Protein AF-A0A3G4V9J3-F1 (afdb_monomer_lite)

Foldseek 3Di:
DDLVVVVCLVPPPDDDLDCQFLLNVVVPPDPPPPPPCPCVPDFSLNSNDHQVSQVVLLVPFDDDPLLNVLCVVQGRVLSLQLLVQQLVVDPDDWDKDFADDDDPVLVPDDQVRQVVVVVPDPDDSSLVSLPVSDRSVSSSSSSVSQNVVQDDPPDPTRMDIRDHCVSVLVSSLLVQLLSCVVSPNDLVCSQVVCCRGRVGGDDSVSSVVSNVVSVVVDPPDPDDDDDDDDD

Organism: NCBI:txid689

Secondary structure (DSSP, 8-state):
---GGGGGGS-SSS----TTSHHHHTSSS---TT-TTSGGGS-HHHHH--HHHHHHHHHTS---HHHHHHHHHH-HHHHHHHHHHHHHT--SS-EEEEPPPP-HHHHHS-HHHHHHHHHTS---HHHHHHHHTS-HHHHHHHHHHHHHHH--TT-SS-EEEEPPTHHHHHHHHHHHHHHHHHTT--HHHHHHHHHHHHS----HHHHHHHHHHHHHHS----SSSS-----

pLDDT: mean 80.02, std 19.45, range [30.08, 97.69]

Sequence (231 aa):
MRSLISKYLHVLSDHQVTHQGVGARHRETHTLREGGGYLDNYTKLELSLSAHELEAAFDCLELPAHWSEIQREVGALKFLELWRGLESLRTGHRLRIEVARMTQRHIDMNLEDFELWLDAQRLSKPWFEIYYASSSEQYRYIWQTLYNAAYTPQRKKLRIYVPSFNLWNNHLKRILIFNLLNVGVPKEKISHQLLLWTGQTASQTRINLAAKLLKEQSPSFMCEKTCEIRL

Radius of gyration: 22.43 Å; chains: 1; bounding box: 44×45×91 Å

Structure (mmCIF, N/CA/C/O backbone):
data_AF-A0A3G4V9J3-F1
#
_entry.id   AF-A0A3G4V9J3-F1
#
loop_
_atom_site.group_PDB
_atom_site.id
_atom_site.type_symbol
_atom_site.label_atom_id
_atom_site.label_alt_id
_atom_site.label_comp_id
_atom_site.label_asym_id
_atom_site.label_entity_id
_atom_site.label_seq_id
_atom_site.pdbx_PDB_ins_code
_atom_site.Cartn_x
_atom_site.Cartn_y
_atom_site.Cartn_z
_atom_site.occupancy
_atom_site.B_iso_or_equiv
_atom_site.auth_seq_id
_atom_site.auth_comp_id
_atom_site.auth_asym_id
_atom_site.auth_atom_id
_atom_site.pdbx_PDB_model_num
ATOM 1 N N . MET A 1 1 ? 6.284 2.625 22.238 1.00 31.47 1 MET A N 1
ATOM 2 C CA . MET A 1 1 ? 6.329 3.863 21.428 1.00 31.47 1 MET A CA 1
ATOM 3 C C . MET A 1 1 ? 4.905 4.335 21.187 1.00 31.47 1 MET A C 1
ATOM 5 O O . MET A 1 1 ? 4.064 3.516 20.841 1.00 31.47 1 MET A O 1
ATOM 9 N N . ARG A 1 2 ? 4.608 5.603 21.498 1.00 36.22 2 ARG A N 1
ATOM 10 C CA . ARG A 1 2 ? 3.249 6.168 21.492 1.00 36.22 2 ARG A CA 1
ATOM 11 C C . ARG A 1 2 ? 2.887 6.608 20.072 1.00 36.22 2 ARG A C 1
ATOM 13 O O . ARG A 1 2 ? 3.473 7.555 19.565 1.00 36.22 2 ARG A O 1
ATOM 20 N N . SER A 1 3 ? 1.928 5.932 19.448 1.00 38.00 3 SER A N 1
ATOM 21 C CA . SER A 1 3 ? 1.234 6.452 18.268 1.00 38.00 3 SER A CA 1
ATOM 22 C C . SER A 1 3 ? 0.577 7.794 18.636 1.00 38.00 3 SER A C 1
ATOM 24 O O . SER A 1 3 ? -0.209 7.847 19.579 1.00 38.00 3 SER A O 1
ATOM 26 N N . LEU A 1 4 ? 0.906 8.880 17.922 1.00 48.06 4 LEU A N 1
ATOM 27 C CA . LEU A 1 4 ? 0.381 10.245 18.143 1.00 48.06 4 LEU A CA 1
ATOM 28 C C . LEU A 1 4 ? -1.075 10.444 17.671 1.00 48.06 4 LEU A C 1
ATOM 30 O O . LEU A 1 4 ? -1.605 11.556 17.686 1.00 48.06 4 LEU A O 1
ATOM 34 N N . ILE A 1 5 ? -1.775 9.342 17.384 1.00 50.44 5 ILE A N 1
ATOM 35 C CA . ILE A 1 5 ? -3.231 9.283 17.179 1.00 50.44 5 ILE A CA 1
ATOM 36 C C . ILE A 1 5 ? -3.981 9.735 18.455 1.00 50.44 5 ILE A C 1
ATOM 38 O O . ILE A 1 5 ? -5.169 10.041 18.425 1.00 50.44 5 ILE A O 1
ATOM 42 N N . SER A 1 6 ? -3.286 9.929 19.577 1.00 43.66 6 SER A N 1
ATOM 43 C CA . SER A 1 6 ? -3.785 10.689 20.726 1.00 43.66 6 SER A CA 1
ATOM 44 C C . SER A 1 6 ? -4.269 12.111 20.390 1.00 43.66 6 SER A C 1
ATOM 46 O O . SER A 1 6 ? -5.014 12.666 21.183 1.00 43.66 6 SER A O 1
ATOM 48 N N . LYS A 1 7 ? -3.963 12.706 19.225 1.00 51.75 7 LYS A N 1
ATOM 49 C CA . LYS A 1 7 ? -4.584 13.982 18.800 1.00 51.75 7 LYS A CA 1
ATOM 50 C C . LYS A 1 7 ? -6.092 13.888 18.502 1.00 51.75 7 LYS A C 1
ATOM 52 O O . LYS A 1 7 ? -6.784 14.897 18.578 1.00 51.75 7 LYS A O 1
ATOM 57 N N . TYR A 1 8 ? -6.630 12.693 18.231 1.00 50.47 8 TYR A N 1
ATOM 58 C CA . TYR A 1 8 ? -8.073 12.497 17.999 1.00 50.47 8 TYR A CA 1
ATOM 59 C C . TYR A 1 8 ? -8.900 12.464 19.300 1.00 50.47 8 TYR A C 1
ATOM 61 O O . TYR A 1 8 ? -10.113 12.274 19.258 1.00 50.47 8 TYR A O 1
ATOM 69 N N . LEU A 1 9 ? -8.255 12.669 20.457 1.00 46.62 9 LEU A N 1
ATOM 70 C CA . LEU A 1 9 ? -8.871 12.672 21.788 1.00 46.62 9 LEU A CA 1
ATOM 71 C C . LEU A 1 9 ? -9.848 13.817 22.045 1.00 46.62 9 LEU A C 1
ATOM 73 O O . LEU A 1 9 ? -10.828 13.622 22.756 1.00 46.62 9 LEU A O 1
ATOM 77 N N . HIS A 1 10 ? -9.587 15.001 21.492 1.00 44.75 10 HIS A N 1
ATOM 78 C CA . HIS A 1 10 ? -10.399 16.186 21.779 1.00 44.75 10 HIS A CA 1
ATOM 79 C C . H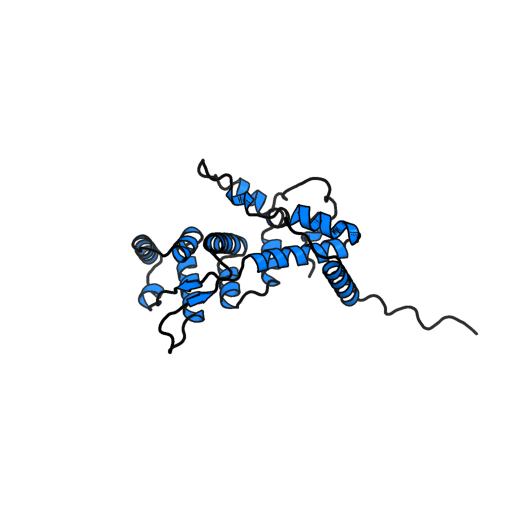IS A 1 10 ? -11.506 16.444 20.747 1.00 44.75 10 HIS A C 1
ATOM 81 O O . HIS A 1 10 ? -12.309 17.348 20.942 1.00 44.75 10 HIS A O 1
ATOM 87 N N . VAL A 1 11 ? -11.570 15.661 19.661 1.00 43.91 11 VAL A N 1
ATOM 88 C CA . VAL A 1 11 ? -12.378 15.987 18.475 1.00 43.91 11 VAL A CA 1
ATOM 89 C C . VAL A 1 11 ? -12.891 14.708 17.782 1.00 43.91 11 VAL A C 1
ATOM 91 O O . VAL A 1 11 ? -12.513 14.375 16.663 1.00 43.91 11 VAL A O 1
ATOM 94 N N . LEU A 1 12 ? -13.785 13.961 18.440 1.00 49.69 12 LEU A N 1
ATOM 95 C CA . LEU A 1 12 ? -14.766 13.114 17.725 1.00 49.69 12 LEU A CA 1
ATOM 96 C C . LEU A 1 12 ? -16.083 13.874 17.469 1.00 49.69 12 LEU A C 1
ATOM 98 O O . LEU A 1 12 ? -17.097 13.276 17.111 1.00 49.69 12 LEU A O 1
ATOM 102 N N . SER A 1 13 ? -16.040 15.195 17.643 1.00 41.44 13 SER A N 1
ATOM 103 C CA . SER A 1 13 ? -17.022 16.185 17.218 1.00 41.44 13 SER A CA 1
ATOM 104 C C . SER A 1 13 ? -16.294 17.175 16.306 1.00 41.44 13 SER A C 1
ATOM 106 O O . SER A 1 13 ? -15.466 17.934 16.789 1.00 41.44 13 SER A O 1
ATOM 108 N N . ASP A 1 14 ? -16.593 17.123 15.012 1.00 42.00 14 ASP A N 1
ATOM 109 C CA . ASP A 1 14 ? -16.104 17.979 13.919 1.00 42.00 14 ASP A CA 1
ATOM 110 C C . ASP A 1 14 ? -14.769 17.638 13.239 1.00 42.00 14 ASP A C 1
ATOM 112 O O . ASP A 1 14 ? -13.692 17.533 13.808 1.00 42.00 14 ASP A O 1
ATOM 116 N N . HIS A 1 15 ? -14.867 17.438 11.927 1.00 46.09 15 HIS A N 1
ATOM 117 C CA . HIS A 1 15 ? -13.762 17.113 11.042 1.00 46.09 15 HIS A CA 1
ATOM 118 C C . HIS A 1 15 ? -12.742 18.240 10.987 1.00 46.09 15 HIS A C 1
ATOM 120 O O . HIS A 1 15 ? -13.017 19.297 10.426 1.00 46.09 15 HIS A O 1
ATOM 126 N N . GLN A 1 16 ? -11.516 17.963 11.413 1.00 49.09 16 GLN A N 1
ATOM 127 C CA . GLN A 1 16 ? -10.375 18.683 10.876 1.00 49.09 16 GLN A CA 1
ATOM 128 C C . GLN A 1 16 ? -9.367 17.667 10.359 1.00 49.09 16 GLN A C 1
ATOM 130 O O . GLN A 1 16 ? -8.662 17.005 11.121 1.00 49.09 16 GLN A O 1
ATOM 135 N N . VAL A 1 17 ? -9.317 17.537 9.026 1.00 51.44 17 VAL A N 1
ATOM 136 C CA . VAL A 1 17 ? -8.093 17.118 8.336 1.00 51.44 17 VAL A CA 1
ATOM 137 C C . VAL A 1 17 ? -6.995 17.971 8.948 1.00 51.44 17 VAL A C 1
ATOM 139 O O . VAL A 1 17 ? -7.018 19.194 8.811 1.00 51.44 17 VAL A O 1
ATOM 142 N N . THR A 1 18 ? -6.111 17.352 9.730 1.00 55.69 18 THR A N 1
ATOM 143 C CA . THR A 1 18 ? -5.077 18.127 10.416 1.00 55.69 18 THR A CA 1
ATOM 144 C C . THR A 1 18 ? -4.268 18.887 9.366 1.00 55.69 18 THR A C 1
ATOM 146 O O . THR A 1 18 ? -4.068 18.369 8.268 1.00 55.69 18 THR A O 1
ATOM 149 N N . HIS A 1 19 ? -3.784 20.094 9.674 1.00 54.41 19 HIS A N 1
ATOM 150 C CA . HIS A 1 19 ? -2.981 20.893 8.732 1.00 54.41 19 HIS A CA 1
ATOM 151 C C . HIS A 1 19 ? -1.767 20.135 8.162 1.00 54.41 19 HIS A C 1
ATOM 153 O O . HIS A 1 19 ? -1.231 20.510 7.128 1.00 54.41 19 HIS A O 1
ATOM 159 N N . GLN A 1 20 ? -1.339 19.060 8.828 1.00 59.03 20 GLN A N 1
ATOM 160 C CA . GLN A 1 20 ? -0.211 18.216 8.437 1.00 59.03 20 GLN A CA 1
ATOM 161 C C . GLN A 1 20 ? -0.626 16.850 7.865 1.00 59.03 20 GLN A C 1
ATOM 163 O O . GLN A 1 20 ? 0.251 16.044 7.527 1.00 59.03 20 GLN A O 1
ATOM 168 N N . GLY A 1 21 ? -1.932 16.580 7.792 1.00 59.62 21 GLY A N 1
ATOM 169 C CA . GLY A 1 21 ? -2.511 15.323 7.337 1.00 59.62 21 GLY A CA 1
ATOM 170 C C . GLY A 1 21 ? -2.320 15.091 5.839 1.00 59.62 21 GLY A C 1
ATOM 171 O O . GLY A 1 21 ? -2.094 16.039 5.084 1.00 59.62 21 GLY A O 1
ATOM 172 N N . VAL A 1 22 ? -2.446 13.840 5.394 1.00 57.81 22 VAL A N 1
ATOM 173 C CA . VAL A 1 22 ? -2.435 13.461 3.970 1.00 57.81 22 VAL A CA 1
ATOM 174 C C . VAL A 1 22 ? -3.380 14.354 3.154 1.00 57.81 22 VAL A C 1
ATOM 176 O O . VAL A 1 22 ? -2.956 14.943 2.164 1.00 57.81 22 VAL A O 1
ATOM 179 N N . GLY A 1 23 ? -4.612 14.585 3.624 1.00 58.22 23 GLY A N 1
ATOM 180 C CA . GLY A 1 23 ? -5.575 15.444 2.923 1.00 58.22 23 GLY A CA 1
ATOM 181 C C . GLY A 1 23 ? -5.139 16.910 2.778 1.00 58.22 23 GLY A C 1
ATOM 182 O O . GLY A 1 23 ? -5.528 17.567 1.819 1.00 58.22 23 GLY A O 1
ATOM 183 N N . ALA A 1 24 ? -4.309 17.430 3.689 1.00 58.72 24 ALA A N 1
ATOM 184 C CA . ALA A 1 24 ? -3.786 18.794 3.600 1.00 58.72 24 ALA A CA 1
ATOM 185 C C . ALA A 1 24 ? -2.637 18.912 2.584 1.00 58.72 24 ALA A C 1
ATOM 187 O O . ALA A 1 24 ? -2.575 19.887 1.846 1.00 58.72 24 ALA A O 1
ATOM 188 N N . ARG A 1 25 ? -1.775 17.894 2.481 1.00 60.94 25 ARG A N 1
ATOM 189 C CA . ARG A 1 25 ? -0.646 17.842 1.522 1.00 60.94 25 ARG A CA 1
ATOM 190 C C . ARG A 1 25 ? -1.111 17.720 0.074 1.00 60.94 25 ARG A C 1
ATOM 192 O O . ARG A 1 25 ? -0.464 18.193 -0.852 1.00 60.94 25 ARG A O 1
ATOM 199 N N . HIS A 1 26 ? -2.270 17.104 -0.089 1.00 60.53 26 HIS A N 1
ATOM 200 C CA . HIS A 1 26 ? -2.957 16.936 -1.356 1.00 60.53 26 HIS A CA 1
ATOM 201 C C . HIS A 1 26 ? -3.792 18.161 -1.768 1.00 60.53 26 HIS A C 1
ATOM 203 O O . HIS A 1 26 ? -4.244 18.272 -2.903 1.00 60.53 26 HIS A O 1
ATOM 209 N N . ARG A 1 27 ? -3.969 19.135 -0.865 1.00 55.84 27 ARG A N 1
ATOM 210 C CA . ARG A 1 27 ? -4.702 20.376 -1.151 1.00 55.84 27 ARG A CA 1
ATOM 211 C C . ARG A 1 27 ? -3.928 21.326 -2.070 1.00 55.84 27 ARG A C 1
ATOM 213 O O . ARG A 1 27 ? -4.547 22.126 -2.762 1.00 55.84 27 ARG A O 1
ATOM 220 N N . GLU A 1 28 ? -2.599 21.244 -2.060 1.00 49.19 28 GLU A N 1
ATOM 221 C CA . GLU A 1 28 ? -1.698 22.111 -2.837 1.00 49.19 28 GLU A CA 1
ATOM 222 C C . GLU A 1 28 ? -1.258 21.485 -4.169 1.00 49.19 28 GLU A C 1
ATOM 224 O O . GLU A 1 28 ? -0.725 22.172 -5.040 1.00 49.19 28 GLU A O 1
ATOM 229 N N . THR A 1 29 ? -1.515 20.190 -4.375 1.00 52.16 29 THR A N 1
ATOM 230 C CA . THR A 1 29 ? -1.308 19.539 -5.670 1.00 52.16 29 THR A CA 1
ATOM 231 C C . THR A 1 29 ? -2.443 19.968 -6.593 1.00 52.16 29 THR A C 1
ATOM 233 O O . THR A 1 29 ? -3.563 19.471 -6.490 1.00 52.16 29 THR A O 1
ATOM 236 N N . HIS A 1 30 ? -2.171 20.947 -7.462 1.00 41.62 30 HIS A N 1
ATOM 237 C CA . HIS A 1 30 ? -3.113 21.414 -8.477 1.00 41.62 30 HIS A CA 1
ATOM 238 C C . HIS A 1 30 ? -3.675 20.220 -9.256 1.00 41.62 30 HIS A C 1
ATOM 240 O O . HIS A 1 30 ? -2.994 19.608 -10.078 1.00 41.62 30 HIS A O 1
ATOM 246 N N . THR A 1 31 ? -4.940 19.893 -9.001 1.00 43.25 31 THR A N 1
ATOM 247 C CA . THR A 1 31 ? -5.685 18.927 -9.793 1.00 43.25 31 THR A CA 1
ATOM 248 C C . THR A 1 31 ? -5.834 19.489 -11.199 1.00 43.25 31 THR A C 1
ATOM 250 O O . THR A 1 31 ? -6.457 20.530 -11.418 1.00 43.25 31 THR A O 1
ATOM 253 N N . LEU A 1 32 ? -5.247 18.799 -12.177 1.00 40.72 32 LEU A N 1
ATOM 254 C CA . LEU A 1 32 ? -5.601 18.978 -13.579 1.00 40.72 32 LEU A CA 1
ATOM 255 C C . LEU A 1 32 ? -7.113 18.732 -13.697 1.00 40.72 32 LEU A C 1
ATOM 257 O O . LEU A 1 32 ? -7.573 17.609 -13.517 1.00 40.72 32 LEU A O 1
ATOM 261 N N . ARG A 1 33 ? -7.833 19.848 -13.868 1.00 39.47 33 ARG A N 1
ATOM 262 C CA . ARG A 1 33 ? -9.242 20.179 -14.181 1.00 39.47 33 ARG A CA 1
ATOM 263 C C . ARG A 1 33 ? -10.382 19.139 -14.259 1.00 39.47 33 ARG A C 1
ATOM 265 O O . ARG A 1 33 ? -11.512 19.579 -14.423 1.00 39.47 33 ARG A O 1
ATOM 272 N N . GLU A 1 34 ? -10.176 17.843 -14.060 1.00 37.31 34 GLU A N 1
ATOM 273 C CA . GLU A 1 34 ? -11.239 16.819 -13.988 1.00 37.31 34 GLU A CA 1
ATOM 274 C C . GLU A 1 34 ? -11.046 15.800 -12.835 1.00 37.31 34 GLU A C 1
ATOM 276 O O . GLU A 1 34 ? -11.929 14.994 -12.553 1.00 37.31 34 GLU A O 1
ATOM 281 N N . GLY A 1 35 ? -9.930 15.852 -12.098 1.00 39.59 35 GLY A N 1
ATOM 282 C CA . GLY A 1 35 ? -9.543 14.837 -11.104 1.00 39.59 35 GLY A CA 1
ATOM 283 C C . GLY A 1 35 ? -9.968 15.099 -9.654 1.00 39.59 35 GLY A C 1
ATOM 284 O O . GLY A 1 35 ? -9.125 15.055 -8.764 1.00 39.59 35 GLY A O 1
ATOM 285 N N . GLY A 1 36 ? -11.247 15.372 -9.381 1.00 37.75 36 GLY A N 1
ATOM 286 C CA . GLY A 1 36 ? -11.741 15.598 -8.009 1.00 37.75 36 GLY A CA 1
ATOM 287 C C . GLY A 1 36 ? -11.826 14.345 -7.119 1.00 37.75 36 GLY A C 1
ATOM 288 O O . GLY A 1 36 ? -11.934 14.478 -5.905 1.00 37.75 36 GLY A O 1
ATOM 289 N N . GLY A 1 37 ? -11.757 13.142 -7.702 1.00 49.06 37 GLY A N 1
ATOM 290 C CA . GLY A 1 37 ? -12.101 11.890 -7.011 1.00 49.06 37 GLY A CA 1
ATOM 291 C C . GLY A 1 37 ? -10.943 11.076 -6.428 1.00 49.06 37 GLY A C 1
ATOM 292 O O . GLY A 1 37 ? -11.162 9.978 -5.924 1.00 49.06 37 GLY A O 1
ATOM 293 N N . TYR A 1 38 ? -9.691 11.545 -6.489 1.00 53.38 38 TYR A N 1
ATOM 294 C CA . TYR A 1 38 ? -8.581 10.724 -5.978 1.00 53.38 38 TYR A CA 1
ATOM 295 C C . TYR A 1 38 ? -8.610 10.600 -4.446 1.00 53.38 38 TYR A C 1
ATOM 297 O O . TYR A 1 38 ? -8.303 9.532 -3.914 1.00 53.38 38 TYR A O 1
ATOM 305 N N . LEU A 1 39 ? -9.064 11.649 -3.747 1.00 57.38 39 LEU A N 1
ATOM 306 C CA . LEU A 1 39 ? -9.269 11.643 -2.295 1.00 57.38 39 LEU A CA 1
ATOM 307 C C . LEU A 1 39 ? -10.470 10.790 -1.864 1.00 57.38 39 LEU A C 1
ATOM 309 O O . LEU A 1 39 ? -10.491 10.341 -0.719 1.00 57.38 39 LEU A O 1
ATOM 313 N N . ASP A 1 40 ? -11.417 10.490 -2.762 1.00 59.94 40 ASP A N 1
ATOM 314 C CA . ASP A 1 40 ? -12.601 9.670 -2.448 1.00 59.94 40 ASP A CA 1
ATOM 315 C C . ASP A 1 40 ? -12.226 8.240 -2.042 1.00 59.94 40 ASP A C 1
ATOM 317 O O . ASP A 1 40 ? -12.973 7.552 -1.346 1.00 59.94 40 ASP A O 1
ATOM 321 N N . ASN A 1 41 ? -11.035 7.791 -2.437 1.00 67.00 41 ASN A N 1
ATOM 322 C CA . ASN A 1 41 ? -10.533 6.469 -2.093 1.00 67.00 41 ASN A CA 1
ATOM 323 C C . ASN A 1 41 ? -9.894 6.413 -0.693 1.00 67.00 41 ASN A C 1
ATOM 325 O O . ASN A 1 41 ? -9.619 5.316 -0.192 1.00 67.00 41 ASN A O 1
ATOM 329 N N . TYR A 1 42 ? -9.638 7.557 -0.054 1.00 74.69 42 TYR A N 1
ATOM 330 C CA . TYR A 1 42 ? -8.961 7.639 1.237 1.00 74.69 42 TYR A CA 1
ATOM 331 C C . TYR A 1 42 ? -9.971 7.602 2.384 1.00 74.69 42 TYR A C 1
ATOM 333 O O . TYR A 1 42 ? -11.003 8.270 2.371 1.00 74.69 42 TYR A O 1
ATOM 341 N N . THR A 1 43 ? -9.658 6.839 3.434 1.00 78.88 43 THR A N 1
ATOM 342 C CA . THR A 1 43 ? -10.464 6.899 4.659 1.00 78.88 43 THR A CA 1
ATOM 343 C C . THR A 1 43 ? -10.208 8.213 5.395 1.00 78.88 43 THR A C 1
ATOM 345 O O . THR A 1 43 ? -9.116 8.777 5.307 1.00 78.88 43 THR A O 1
ATOM 348 N N . LYS A 1 44 ? -11.180 8.696 6.180 1.00 78.69 44 LYS A N 1
ATOM 349 C CA . LYS A 1 44 ? -10.993 9.921 6.980 1.00 78.69 44 LYS A CA 1
ATOM 350 C C . LYS A 1 44 ? -9.800 9.802 7.924 1.00 78.69 44 LYS A C 1
ATOM 352 O O . LYS A 1 44 ? -9.069 10.770 8.107 1.00 78.69 44 LYS A O 1
ATOM 357 N N . LEU A 1 45 ? -9.580 8.606 8.476 1.00 81.88 45 LEU A N 1
ATOM 358 C CA . LEU A 1 45 ? -8.411 8.316 9.295 1.00 81.88 45 LEU A CA 1
ATOM 359 C C . LEU A 1 45 ? -7.124 8.524 8.500 1.00 81.88 45 LEU A C 1
ATOM 361 O O . LEU A 1 45 ? -6.269 9.286 8.932 1.00 81.88 45 LEU A O 1
ATOM 365 N N . GLU A 1 46 ? -7.010 7.918 7.324 1.00 81.50 46 GLU A N 1
ATOM 366 C CA . GLU A 1 46 ? -5.830 8.049 6.466 1.00 81.50 46 GLU A CA 1
ATOM 367 C C . GLU A 1 46 ? -5.546 9.507 6.087 1.00 81.50 46 GLU A C 1
ATOM 369 O O . GLU A 1 46 ? -4.423 9.975 6.260 1.00 81.50 46 GLU A O 1
ATOM 374 N N . LEU A 1 47 ? -6.580 10.261 5.693 1.00 79.25 47 LEU A N 1
ATOM 375 C CA .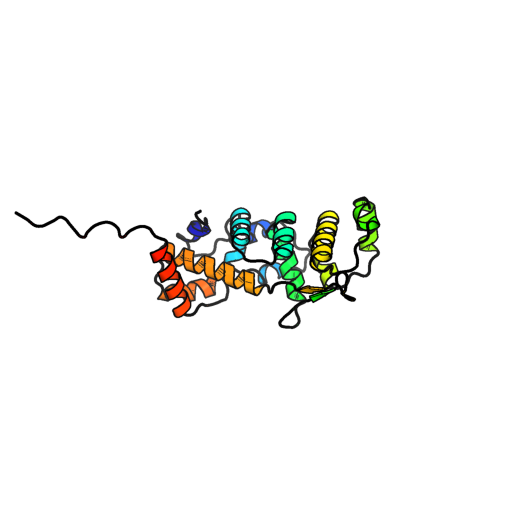 LEU A 1 47 ? -6.470 11.689 5.367 1.00 79.25 47 LEU A CA 1
ATOM 376 C C . LEU A 1 47 ? -5.948 12.540 6.529 1.00 79.25 47 LEU A C 1
ATOM 378 O O . LEU A 1 47 ? -5.371 13.606 6.311 1.00 79.25 47 LEU A O 1
ATOM 382 N N . SER A 1 48 ? -6.161 12.089 7.762 1.00 78.12 48 SER A N 1
ATOM 383 C CA . SER A 1 48 ? -5.786 12.817 8.970 1.00 78.12 48 SER A CA 1
ATOM 384 C C . SER A 1 48 ? -4.382 12.491 9.504 1.00 78.12 48 SER A C 1
ATOM 386 O O . SER A 1 48 ? -3.844 13.268 10.305 1.00 78.12 48 SER A O 1
ATOM 388 N N . LEU A 1 49 ? -3.755 11.404 9.036 1.00 80.81 49 LEU A N 1
ATOM 389 C CA . LEU A 1 49 ? -2.392 11.019 9.420 1.00 80.81 49 LEU A CA 1
ATOM 390 C C . LEU A 1 49 ? -1.356 11.964 8.803 1.00 80.81 49 LEU A C 1
ATOM 392 O O . LEU A 1 49 ? -1.422 12.296 7.624 1.00 80.81 49 LEU A O 1
ATOM 396 N N . SER A 1 50 ? -0.375 12.385 9.595 1.00 81.69 50 SER A N 1
ATOM 397 C CA . SER A 1 50 ? 0.851 13.020 9.100 1.00 81.69 50 SER A CA 1
ATOM 398 C C . SER A 1 50 ? 1.785 11.990 8.447 1.00 81.69 50 SER A C 1
ATOM 400 O O . SER A 1 50 ? 1.618 10.793 8.658 1.00 81.69 50 SER A O 1
ATOM 402 N N . ALA A 1 51 ? 2.812 12.430 7.704 1.00 80.56 51 ALA A N 1
ATOM 403 C CA . ALA A 1 51 ? 3.823 11.511 7.152 1.00 80.56 51 ALA A CA 1
ATOM 404 C C . ALA A 1 51 ? 4.460 10.643 8.231 1.00 80.56 51 ALA A C 1
ATOM 406 O O . ALA A 1 51 ? 4.576 9.444 8.041 1.00 80.56 51 ALA A O 1
ATOM 407 N N . HIS A 1 52 ? 4.836 11.230 9.368 1.00 82.69 52 HIS A N 1
ATOM 408 C CA . HIS A 1 52 ? 5.465 10.465 10.437 1.00 82.69 52 HIS A CA 1
ATOM 409 C C . HIS A 1 52 ? 4.521 9.399 11.013 1.00 82.69 52 HIS A C 1
ATOM 411 O O . HIS A 1 52 ? 4.939 8.276 11.272 1.00 82.69 52 HIS A O 1
ATOM 417 N N . GLU A 1 53 ? 3.234 9.722 11.171 1.00 83.94 53 GLU A N 1
ATOM 418 C CA . GLU A 1 53 ? 2.231 8.741 11.603 1.00 83.94 53 GLU A CA 1
ATOM 419 C C . GLU A 1 53 ? 1.978 7.662 10.542 1.00 83.94 53 GLU A C 1
ATOM 421 O O . GLU A 1 53 ? 1.703 6.518 10.900 1.00 83.94 53 GLU A O 1
ATOM 426 N N . LEU A 1 54 ? 2.073 8.014 9.258 1.00 85.38 54 LEU A N 1
ATOM 427 C CA . LEU A 1 54 ? 1.931 7.075 8.151 1.00 85.38 54 LEU A CA 1
ATOM 428 C C . LEU A 1 54 ? 3.115 6.099 8.097 1.00 85.38 54 LEU A C 1
ATOM 430 O O . LEU A 1 54 ? 2.889 4.895 8.027 1.00 85.38 54 LEU A O 1
ATOM 434 N N . GLU A 1 55 ? 4.349 6.595 8.215 1.00 87.50 55 GLU A N 1
ATOM 435 C CA . GLU A 1 55 ? 5.558 5.761 8.309 1.00 87.50 55 GLU A CA 1
ATOM 436 C C . GLU A 1 55 ? 5.483 4.822 9.517 1.00 87.50 55 GLU A C 1
ATOM 438 O O . GLU A 1 55 ? 5.576 3.609 9.365 1.00 87.50 55 GLU A O 1
ATOM 443 N N . ALA A 1 56 ? 5.162 5.350 10.703 1.00 86.25 56 ALA A N 1
ATOM 444 C CA . ALA A 1 56 ? 5.020 4.529 11.905 1.00 86.25 56 ALA A CA 1
ATOM 445 C C . ALA A 1 56 ? 3.915 3.461 11.774 1.00 86.25 56 ALA A C 1
ATOM 447 O O . ALA A 1 56 ? 3.996 2.388 12.381 1.00 86.25 56 ALA A O 1
ATOM 448 N N . ALA A 1 57 ? 2.863 3.736 10.993 1.00 88.50 57 ALA A N 1
ATOM 449 C CA . ALA A 1 57 ? 1.845 2.742 10.680 1.00 88.50 57 ALA A CA 1
ATOM 450 C C . ALA A 1 57 ? 2.395 1.652 9.746 1.00 88.50 57 ALA A C 1
ATOM 452 O O . ALA A 1 57 ? 2.128 0.476 9.998 1.00 88.50 57 ALA A O 1
ATOM 453 N N . PHE A 1 58 ? 3.178 2.001 8.722 1.00 89.44 58 PHE A N 1
ATOM 454 C CA . PHE A 1 58 ? 3.833 1.027 7.842 1.00 89.44 58 PHE A CA 1
ATOM 455 C C . PHE A 1 58 ? 4.901 0.189 8.548 1.00 89.44 58 PHE A C 1
ATOM 457 O O . PHE A 1 58 ? 4.955 -1.014 8.308 1.00 89.44 58 PHE A O 1
ATOM 464 N N . ASP A 1 59 ? 5.659 0.760 9.484 1.00 85.94 59 ASP A N 1
ATOM 465 C CA . ASP A 1 59 ? 6.648 0.024 10.289 1.00 85.94 59 ASP A CA 1
ATOM 466 C C . ASP A 1 59 ? 6.019 -1.137 11.072 1.00 85.94 59 ASP A C 1
ATOM 468 O O . ASP A 1 59 ? 6.644 -2.169 11.318 1.00 85.94 59 ASP A O 1
ATOM 472 N N . CYS A 1 60 ? 4.753 -0.977 11.460 1.00 87.44 60 CYS A N 1
ATOM 473 C CA . CYS A 1 60 ? 3.984 -1.992 12.173 1.00 87.44 60 CYS A CA 1
ATOM 474 C C . CYS A 1 60 ? 3.178 -2.916 11.240 1.00 87.44 60 CYS A C 1
ATOM 476 O O . CYS A 1 60 ? 2.453 -3.785 11.732 1.00 87.44 60 CYS A O 1
ATOM 478 N N . LEU A 1 61 ? 3.215 -2.693 9.923 1.00 90.56 61 LEU A N 1
ATOM 479 C CA . LEU A 1 61 ? 2.445 -3.451 8.943 1.00 90.56 61 LEU A CA 1
ATOM 480 C C . LEU A 1 61 ? 3.256 -4.644 8.430 1.00 90.56 61 LEU A C 1
ATOM 482 O O . LEU A 1 61 ? 4.310 -4.494 7.817 1.00 90.56 61 LEU A O 1
ATOM 486 N N . GLU A 1 62 ? 2.713 -5.846 8.597 1.00 90.62 62 GLU A N 1
ATOM 487 C CA . GLU A 1 62 ? 3.325 -7.072 8.081 1.00 90.62 62 GLU A CA 1
ATOM 488 C C . GLU A 1 62 ? 3.119 -7.199 6.561 1.00 90.62 62 GLU A C 1
ATOM 490 O O . GLU A 1 62 ? 2.178 -7.833 6.077 1.00 90.62 62 GLU A O 1
ATOM 495 N N . LEU A 1 63 ? 4.012 -6.574 5.794 1.00 93.50 63 LEU A N 1
ATOM 496 C CA . LEU A 1 63 ? 4.127 -6.760 4.349 1.00 93.50 63 LEU A CA 1
ATOM 497 C C . LEU A 1 63 ? 5.140 -7.870 4.017 1.00 93.50 63 LEU A C 1
ATOM 499 O O . LEU A 1 63 ? 6.075 -8.116 4.782 1.00 93.50 63 LEU A O 1
ATOM 503 N N . PRO A 1 64 ? 5.010 -8.545 2.859 1.00 95.62 64 PRO A N 1
ATOM 504 C CA . PRO A 1 64 ? 6.095 -9.378 2.357 1.00 95.62 64 PRO A CA 1
ATOM 505 C C . PRO A 1 64 ? 7.368 -8.540 2.183 1.00 95.62 64 PRO A C 1
ATOM 507 O O . PRO A 1 64 ? 7.288 -7.410 1.709 1.00 95.62 64 PRO A O 1
ATOM 510 N N . ALA A 1 65 ? 8.531 -9.114 2.503 1.00 96.00 65 ALA A N 1
ATOM 511 C CA . ALA A 1 65 ? 9.793 -8.377 2.641 1.00 96.00 65 ALA A CA 1
ATOM 512 C C . ALA A 1 65 ? 10.122 -7.430 1.470 1.00 96.00 65 ALA A C 1
ATOM 514 O O . ALA A 1 65 ? 10.500 -6.289 1.703 1.00 96.00 65 ALA A O 1
ATOM 515 N N . HIS A 1 66 ? 9.904 -7.870 0.228 1.00 96.62 66 HIS A N 1
ATOM 516 C CA . HIS A 1 66 ? 10.135 -7.058 -0.972 1.00 96.62 66 HIS A CA 1
ATOM 517 C C . HIS A 1 66 ? 9.192 -5.850 -1.075 1.00 96.62 66 HIS A C 1
ATOM 519 O O . HIS A 1 66 ? 9.597 -4.796 -1.546 1.00 96.62 66 HIS A O 1
ATOM 525 N N . TRP A 1 67 ? 7.944 -5.967 -0.609 1.00 97.44 67 TRP A N 1
ATOM 526 C CA . TRP A 1 67 ? 7.014 -4.836 -0.549 1.00 97.44 67 TRP A CA 1
ATOM 527 C C . TRP A 1 67 ? 7.347 -3.884 0.601 1.00 97.44 67 TRP A C 1
ATOM 529 O O . TRP A 1 67 ? 7.233 -2.679 0.416 1.00 97.44 67 TRP A O 1
ATOM 539 N N . SER A 1 68 ? 7.801 -4.395 1.752 1.00 96.38 68 SER A N 1
ATOM 540 C CA . SER A 1 68 ? 8.332 -3.546 2.831 1.00 96.38 68 SER A CA 1
ATOM 541 C C . SER A 1 68 ? 9.573 -2.772 2.389 1.00 96.38 68 SER A C 1
ATOM 543 O O . SER A 1 68 ? 9.746 -1.617 2.747 1.00 96.38 68 SER A O 1
ATOM 545 N N . GLU A 1 69 ? 10.456 -3.414 1.625 1.00 97.50 69 GLU A N 1
ATOM 546 C CA . GLU A 1 69 ? 11.661 -2.794 1.078 1.00 97.50 69 GLU A CA 1
ATOM 547 C C . GLU A 1 69 ? 11.318 -1.674 0.095 1.00 97.50 69 GLU A C 1
ATOM 549 O O . GLU A 1 69 ? 11.777 -0.551 0.278 1.00 97.50 69 GLU A O 1
ATOM 554 N N . ILE A 1 70 ? 10.415 -1.940 -0.854 1.00 97.69 70 ILE A N 1
ATOM 555 C CA . ILE A 1 70 ? 9.895 -0.914 -1.764 1.00 97.69 70 ILE A CA 1
ATOM 556 C C . ILE A 1 70 ? 9.254 0.242 -0.986 1.00 97.69 70 ILE A C 1
ATOM 558 O O . ILE A 1 70 ? 9.507 1.398 -1.309 1.00 97.69 70 ILE A O 1
ATOM 562 N N . GLN A 1 71 ? 8.444 -0.048 0.039 1.00 96.50 71 GLN A N 1
ATOM 563 C CA . GLN A 1 71 ? 7.802 0.990 0.846 1.00 96.50 71 GLN A CA 1
ATOM 564 C C . GLN A 1 71 ? 8.821 1.907 1.524 1.00 96.50 71 GLN A C 1
ATOM 566 O O . GLN A 1 71 ? 8.636 3.121 1.493 1.00 96.50 71 GLN A O 1
ATOM 571 N N . ARG A 1 72 ? 9.890 1.348 2.103 1.00 95.44 72 ARG A N 1
ATOM 572 C CA . ARG A 1 72 ? 10.948 2.138 2.747 1.00 95.44 72 ARG A CA 1
ATOM 573 C C . ARG A 1 72 ? 11.718 3.002 1.756 1.00 95.44 72 ARG A C 1
ATOM 575 O O . ARG A 1 72 ? 12.032 4.138 2.085 1.00 95.44 72 ARG A O 1
ATOM 582 N N . GLU A 1 73 ? 11.997 2.479 0.565 1.00 96.00 73 GLU A N 1
ATOM 583 C CA . GLU A 1 73 ? 12.724 3.219 -0.471 1.00 96.00 73 GLU A CA 1
ATOM 584 C C . GLU A 1 73 ? 11.901 4.390 -1.017 1.00 96.00 73 GLU A C 1
ATOM 586 O O . GLU A 1 73 ? 12.384 5.513 -1.149 1.00 96.00 73 GLU A O 1
ATOM 591 N N . VAL A 1 74 ? 10.631 4.144 -1.348 1.00 94.62 74 VAL A N 1
ATOM 592 C CA . VAL A 1 74 ? 9.797 5.169 -1.991 1.00 94.62 74 VAL A CA 1
ATOM 593 C C . VAL A 1 74 ? 9.120 6.112 -0.998 1.00 94.62 74 VAL A C 1
ATOM 595 O O . VAL A 1 74 ? 8.672 7.191 -1.393 1.00 94.62 74 VAL A O 1
ATOM 598 N N . GLY A 1 75 ? 9.053 5.722 0.275 1.00 93.88 75 GLY A N 1
ATOM 599 C CA . GLY A 1 75 ? 8.317 6.402 1.335 1.00 93.88 75 GLY A CA 1
ATOM 600 C C . GLY A 1 75 ? 6.839 6.004 1.387 1.00 93.88 75 GLY A C 1
ATOM 601 O O . GLY A 1 75 ? 6.217 5.640 0.385 1.00 93.88 75 GLY A O 1
ATOM 602 N N . ALA A 1 76 ? 6.244 6.110 2.574 1.00 90.75 76 ALA A N 1
ATOM 603 C CA . ALA A 1 76 ? 4.892 5.646 2.867 1.00 90.75 76 ALA A CA 1
ATOM 604 C C . ALA A 1 76 ? 3.800 6.253 1.975 1.00 90.75 76 ALA A C 1
ATOM 606 O O . ALA A 1 76 ? 2.906 5.534 1.532 1.00 90.75 76 ALA A O 1
ATOM 607 N N . LEU A 1 77 ? 3.850 7.564 1.711 1.00 88.31 77 LEU A N 1
ATOM 608 C CA . LEU A 1 77 ? 2.801 8.239 0.939 1.00 88.31 77 LEU A CA 1
ATOM 609 C C . LEU A 1 77 ? 2.793 7.773 -0.523 1.00 88.31 77 LEU A C 1
ATOM 611 O O . LEU A 1 77 ? 1.766 7.305 -1.008 1.00 88.31 77 LEU A O 1
ATOM 615 N N . LYS A 1 78 ? 3.954 7.818 -1.186 1.00 90.12 78 LYS A N 1
ATOM 616 C CA . LYS A 1 78 ? 4.110 7.331 -2.564 1.00 90.12 78 LYS A CA 1
ATOM 617 C C . LYS A 1 78 ? 3.801 5.842 -2.673 1.00 90.12 78 LYS A C 1
ATOM 619 O O . LYS A 1 78 ? 3.147 5.409 -3.616 1.00 90.12 78 LYS A O 1
ATOM 624 N N . PHE A 1 79 ? 4.229 5.044 -1.691 1.00 94.62 79 PHE A N 1
ATOM 625 C CA . PHE A 1 79 ? 3.908 3.620 -1.665 1.00 94.62 79 PHE A CA 1
ATOM 626 C C . PHE A 1 79 ? 2.400 3.377 -1.612 1.00 94.62 79 PHE A C 1
ATOM 628 O O . PHE A 1 79 ? 1.891 2.485 -2.287 1.00 94.62 79 PHE A O 1
ATOM 635 N N . LEU A 1 80 ? 1.675 4.176 -0.829 1.00 91.25 80 LEU A N 1
ATOM 636 C CA . LEU A 1 80 ? 0.227 4.080 -0.709 1.00 91.25 80 LEU A CA 1
ATOM 637 C C . LEU A 1 80 ? -0.480 4.441 -2.021 1.00 91.25 80 LEU A C 1
ATOM 639 O O . LEU A 1 80 ? -1.396 3.727 -2.426 1.00 91.25 80 LEU A O 1
ATOM 643 N N . GLU A 1 81 ? -0.034 5.496 -2.705 1.00 88.81 81 GLU A N 1
ATOM 644 C CA . GLU A 1 81 ? -0.519 5.880 -4.039 1.00 88.81 81 GLU A CA 1
ATOM 645 C C . GLU A 1 81 ? -0.293 4.756 -5.057 1.00 88.81 81 GLU A C 1
ATOM 647 O O . GLU A 1 81 ? -1.239 4.293 -5.697 1.00 88.81 81 GLU A O 1
ATOM 652 N N . LEU A 1 82 ? 0.937 4.239 -5.125 1.00 93.44 82 LEU A N 1
ATOM 653 C CA . LEU A 1 82 ? 1.307 3.112 -5.977 1.00 93.44 82 LEU A CA 1
ATOM 654 C C . LEU A 1 82 ? 0.463 1.867 -5.673 1.00 93.44 82 LEU A C 1
ATOM 656 O O . LEU A 1 82 ? -0.044 1.205 -6.580 1.00 93.44 82 LEU A O 1
ATOM 660 N N . TRP A 1 83 ? 0.261 1.545 -4.395 1.00 94.31 83 TRP A N 1
ATOM 661 C CA . TRP A 1 83 ? -0.526 0.385 -3.991 1.00 94.31 83 TRP A CA 1
ATOM 662 C C . TRP A 1 83 ? -2.006 0.545 -4.360 1.00 94.31 83 TRP A C 1
ATOM 664 O O . TRP A 1 83 ? -2.631 -0.427 -4.785 1.00 94.31 83 TRP A O 1
ATOM 674 N N . ARG A 1 84 ? -2.568 1.756 -4.282 1.00 89.94 84 ARG A N 1
ATOM 675 C CA . ARG A 1 84 ? -3.938 2.050 -4.738 1.00 89.94 84 ARG A CA 1
ATOM 676 C C . ARG A 1 84 ? -4.080 1.937 -6.253 1.00 89.94 84 ARG A C 1
ATOM 678 O O . ARG A 1 84 ? -5.036 1.306 -6.706 1.00 89.94 84 ARG A O 1
ATOM 685 N N . GLY A 1 85 ? -3.127 2.478 -7.014 1.00 90.69 85 GLY A N 1
ATOM 686 C CA . GLY A 1 85 ? -3.078 2.328 -8.472 1.00 90.69 85 GLY A CA 1
ATOM 687 C C . GLY A 1 85 ? -3.085 0.853 -8.866 1.00 90.69 85 GLY A C 1
ATOM 688 O O . GLY A 1 85 ? -3.952 0.399 -9.614 1.00 90.69 85 GLY A O 1
ATOM 689 N N . LEU A 1 86 ? -2.228 0.051 -8.230 1.00 93.44 86 LEU A N 1
ATOM 690 C CA . LEU A 1 86 ? -2.224 -1.400 -8.410 1.00 93.44 86 LEU A CA 1
ATOM 691 C C . LEU A 1 86 ? -3.543 -2.055 -7.966 1.00 93.44 86 LEU A C 1
ATOM 693 O O . LEU A 1 86 ? -4.064 -2.907 -8.680 1.00 93.44 86 LEU A O 1
ATOM 697 N N . GLU A 1 87 ? -4.121 -1.677 -6.825 1.00 92.25 87 GLU A N 1
ATOM 698 C CA . GLU A 1 87 ? -5.386 -2.252 -6.347 1.00 92.25 87 GLU A CA 1
ATOM 699 C C . GLU A 1 87 ? -6.547 -1.989 -7.318 1.00 92.25 87 GLU A C 1
ATOM 701 O O . GLU A 1 87 ? -7.388 -2.869 -7.491 1.00 92.25 87 GLU A O 1
ATOM 706 N N . SER A 1 88 ? -6.562 -0.851 -8.020 1.00 90.69 88 SER A N 1
ATOM 707 C CA . SER A 1 88 ? -7.576 -0.546 -9.043 1.00 90.69 88 SER A CA 1
ATOM 708 C C . SER A 1 88 ? -7.586 -1.555 -10.203 1.00 90.69 88 SER A C 1
ATOM 710 O O . SER A 1 88 ? -8.622 -1.808 -10.819 1.00 90.69 88 SER A O 1
ATOM 712 N N . LEU A 1 89 ? -6.445 -2.202 -10.463 1.00 91.44 89 LEU A N 1
ATOM 713 C CA . LEU A 1 89 ? -6.298 -3.241 -11.483 1.00 91.44 89 LEU A CA 1
ATOM 714 C C . LEU A 1 89 ? -6.722 -4.632 -10.989 1.00 91.44 89 LEU A C 1
ATOM 716 O O . LEU A 1 89 ? -6.708 -5.601 -11.757 1.00 91.44 89 LEU A O 1
ATOM 720 N N . ARG A 1 90 ? -7.054 -4.781 -9.702 1.00 91.56 90 ARG A N 1
ATOM 721 C CA . ARG A 1 90 ? -7.403 -6.070 -9.107 1.00 91.56 90 ARG A CA 1
ATOM 722 C C . ARG A 1 90 ? -8.830 -6.471 -9.494 1.00 91.56 90 ARG A C 1
ATOM 724 O O . ARG A 1 90 ? -9.805 -6.013 -8.919 1.00 91.56 90 ARG A O 1
ATOM 731 N N . THR A 1 91 ? -8.952 -7.438 -10.399 1.00 82.00 91 THR A N 1
ATOM 732 C CA . THR A 1 91 ? -10.245 -7.983 -10.862 1.00 82.00 91 THR A CA 1
ATOM 733 C C . THR A 1 91 ? -10.750 -9.196 -10.062 1.00 82.00 91 THR A C 1
ATOM 735 O O . THR A 1 91 ? -11.722 -9.839 -10.449 1.00 82.00 91 THR A O 1
ATOM 738 N N . GLY A 1 92 ? -10.100 -9.548 -8.946 1.00 78.19 92 GLY A N 1
ATOM 739 C CA . GLY A 1 92 ? -10.459 -10.705 -8.114 1.00 78.19 92 GLY A CA 1
ATOM 740 C C . GLY A 1 92 ? -9.651 -10.778 -6.817 1.00 78.19 92 GLY A C 1
ATOM 741 O O . GLY A 1 92 ? -9.127 -9.781 -6.341 1.00 78.19 92 GLY A O 1
ATOM 742 N N . HIS A 1 93 ? -9.478 -11.963 -6.226 1.00 77.38 93 HIS A N 1
ATOM 743 C CA . HIS A 1 93 ? -8.775 -12.065 -4.935 1.00 77.38 93 HIS A CA 1
ATOM 744 C C . HIS A 1 93 ? -7.275 -11.731 -5.002 1.00 77.38 93 HIS A C 1
ATOM 746 O O . HIS A 1 93 ? -6.666 -11.370 -3.993 1.00 77.38 93 HIS A O 1
ATOM 752 N N . ARG A 1 94 ? -6.642 -11.876 -6.172 1.00 86.56 94 ARG A N 1
ATOM 753 C CA . ARG A 1 94 ? -5.187 -11.750 -6.324 1.00 86.56 94 ARG A CA 1
ATOM 754 C C . ARG A 1 94 ? -4.823 -11.011 -7.604 1.00 86.56 94 ARG A C 1
ATOM 756 O O . ARG A 1 94 ? -5.086 -11.515 -8.692 1.00 86.56 94 ARG A O 1
ATOM 763 N N . LEU A 1 95 ? -4.132 -9.886 -7.460 1.00 92.50 95 LEU A N 1
ATOM 764 C CA . LEU A 1 95 ? -3.384 -9.262 -8.541 1.00 92.50 95 LEU A CA 1
ATOM 765 C C . LEU A 1 95 ? -1.992 -9.896 -8.636 1.00 92.50 95 LEU A C 1
ATOM 767 O O . LEU A 1 95 ? -1.327 -10.130 -7.623 1.00 92.50 95 LEU A O 1
ATOM 771 N N . ARG A 1 96 ? -1.574 -10.197 -9.866 1.00 93.25 96 ARG A N 1
ATOM 772 C CA . ARG A 1 96 ? -0.260 -10.750 -10.195 1.00 93.25 96 ARG A CA 1
ATOM 773 C C . ARG A 1 96 ? 0.404 -9.859 -11.230 1.00 93.25 96 ARG A C 1
ATOM 775 O O . ARG A 1 96 ? -0.187 -9.625 -12.279 1.00 93.25 96 ARG A O 1
ATOM 782 N N . ILE A 1 97 ? 1.627 -9.433 -10.949 1.00 94.50 97 ILE A N 1
ATOM 783 C CA . ILE A 1 97 ? 2.465 -8.697 -11.894 1.00 94.50 97 ILE A CA 1
ATOM 784 C C . ILE A 1 97 ? 3.396 -9.705 -12.561 1.00 94.50 97 ILE A C 1
ATOM 786 O O . ILE A 1 97 ? 4.070 -10.472 -11.870 1.00 94.50 97 ILE A O 1
ATOM 790 N N . GLU A 1 98 ? 3.409 -9.741 -13.894 1.00 94.00 98 GLU A N 1
ATOM 791 C CA . GLU A 1 98 ? 4.454 -10.449 -14.634 1.00 94.00 98 GLU A CA 1
ATOM 792 C C . GLU A 1 98 ? 5.707 -9.575 -14.655 1.00 94.00 98 GLU A C 1
ATOM 794 O O . GLU A 1 98 ? 5.659 -8.417 -15.067 1.00 94.00 98 GLU A O 1
ATOM 799 N N . VAL A 1 99 ? 6.820 -10.115 -14.165 1.00 93.62 99 VAL A N 1
ATOM 800 C CA . VAL A 1 99 ? 8.064 -9.362 -14.004 1.00 93.62 99 VAL A CA 1
ATOM 801 C C . VAL A 1 99 ? 8.970 -9.656 -15.191 1.00 93.62 99 VAL A C 1
ATOM 803 O O . VAL A 1 99 ? 9.369 -10.802 -15.411 1.00 93.62 99 VAL A O 1
ATOM 806 N N . ALA A 1 100 ? 9.275 -8.626 -15.980 1.00 89.81 100 ALA A N 1
ATOM 807 C CA . ALA A 1 100 ? 10.225 -8.751 -17.076 1.00 89.81 100 ALA A CA 1
ATOM 808 C C . ALA A 1 100 ? 11.621 -9.073 -16.528 1.00 89.81 100 ALA A C 1
ATOM 810 O O . ALA A 1 100 ? 11.976 -8.667 -15.418 1.00 89.81 100 ALA A O 1
ATOM 811 N N . ARG A 1 101 ? 12.419 -9.821 -17.299 1.00 90.25 101 ARG A N 1
ATOM 812 C CA . ARG A 1 101 ? 13.793 -10.124 -16.892 1.00 90.25 101 ARG A CA 1
ATOM 813 C C . ARG A 1 101 ? 14.618 -8.848 -16.887 1.00 90.25 101 ARG A C 1
ATOM 815 O O . ARG A 1 101 ? 14.718 -8.187 -17.917 1.00 90.25 101 ARG A O 1
ATOM 822 N N . MET A 1 102 ? 15.238 -8.558 -15.751 1.00 90.44 102 MET A N 1
ATOM 823 C CA . MET A 1 102 ? 16.189 -7.467 -15.647 1.00 90.44 102 MET A CA 1
ATOM 824 C C . MET A 1 102 ? 17.575 -7.965 -16.068 1.00 90.44 102 MET A C 1
ATOM 826 O O . MET A 1 102 ? 18.032 -9.023 -15.637 1.00 90.44 102 MET A O 1
ATOM 830 N N . THR A 1 103 ? 18.226 -7.218 -16.953 1.00 91.31 103 THR A N 1
ATOM 831 C CA . THR A 1 103 ? 19.612 -7.462 -17.393 1.00 91.31 103 THR A CA 1
ATOM 832 C C . THR A 1 103 ? 20.538 -6.378 -16.864 1.00 91.31 103 THR A C 1
ATOM 834 O O . THR A 1 103 ? 20.082 -5.258 -16.646 1.00 91.31 103 THR A O 1
ATOM 837 N N . GLN A 1 104 ? 21.841 -6.669 -16.800 1.00 91.88 104 GLN A N 1
ATOM 838 C CA . GLN A 1 104 ? 22.870 -5.712 -16.375 1.00 91.88 104 GLN A CA 1
ATOM 839 C C . GLN A 1 104 ? 22.789 -4.373 -17.128 1.00 91.88 104 GLN A C 1
ATOM 841 O O . GLN A 1 104 ? 22.838 -3.320 -16.510 1.00 91.88 104 GLN A O 1
ATOM 846 N N . ARG A 1 105 ? 22.490 -4.407 -18.436 1.00 93.81 105 ARG A N 1
ATOM 847 C CA . ARG A 1 105 ? 22.243 -3.200 -19.243 1.00 93.81 105 ARG A CA 1
ATOM 848 C C . ARG A 1 105 ? 21.241 -2.223 -18.606 1.00 93.81 105 ARG A C 1
ATOM 850 O O . ARG A 1 105 ? 21.479 -1.031 -18.660 1.00 93.81 105 ARG A O 1
ATOM 857 N N . HIS A 1 106 ? 20.136 -2.697 -18.024 1.00 93.25 106 HIS A N 1
ATOM 858 C CA . HIS A 1 106 ? 19.129 -1.812 -17.417 1.00 93.25 106 HIS A CA 1
ATOM 859 C C . HIS A 1 106 ? 19.612 -1.199 -16.097 1.00 93.25 106 HIS A C 1
ATOM 861 O O . HIS A 1 106 ? 19.142 -0.137 -15.706 1.00 93.25 106 HIS A O 1
ATOM 867 N N . ILE A 1 107 ? 20.524 -1.884 -15.403 1.00 90.50 107 ILE A N 1
ATOM 868 C CA . ILE A 1 107 ? 21.129 -1.407 -14.157 1.00 90.50 107 ILE A CA 1
ATOM 869 C C . ILE A 1 107 ? 22.141 -0.304 -14.479 1.00 90.50 107 ILE A C 1
ATOM 871 O O . ILE A 1 107 ? 22.124 0.737 -13.830 1.00 90.50 107 ILE A O 1
ATOM 875 N N . ASP A 1 108 ? 22.949 -0.516 -15.519 1.00 93.19 108 ASP A N 1
ATOM 876 C CA . ASP A 1 108 ? 24.059 0.367 -15.893 1.00 93.19 108 ASP A CA 1
ATOM 877 C C . ASP A 1 108 ? 23.632 1.603 -16.701 1.00 93.19 108 ASP A C 1
ATOM 879 O O . ASP A 1 108 ? 24.418 2.537 -16.843 1.00 93.19 108 ASP A O 1
ATOM 883 N N . MET A 1 109 ? 22.412 1.626 -17.257 1.00 95.69 109 MET A N 1
ATOM 884 C CA . MET A 1 109 ? 21.885 2.816 -17.938 1.00 95.69 109 MET A CA 1
ATOM 885 C C . MET A 1 109 ? 21.911 4.016 -16.985 1.00 95.69 109 MET A C 1
ATOM 887 O O . MET A 1 109 ? 21.483 3.912 -15.833 1.00 95.69 109 MET A O 1
ATOM 891 N N . ASN A 1 110 ? 22.340 5.183 -17.463 1.00 95.88 110 ASN A N 1
ATOM 892 C CA . ASN A 1 110 ? 22.113 6.418 -16.712 1.00 95.88 110 ASN A CA 1
ATOM 893 C C . ASN A 1 110 ? 20.594 6.706 -16.613 1.00 95.88 110 ASN A C 1
ATOM 895 O O . ASN A 1 110 ? 19.769 5.988 -17.187 1.00 95.88 110 ASN A O 1
ATOM 899 N N . LEU A 1 111 ? 20.204 7.693 -15.805 1.00 94.50 111 LEU A N 1
ATOM 900 C CA . LEU A 1 111 ? 18.786 7.963 -15.543 1.00 94.50 111 LEU A CA 1
ATOM 901 C C . LEU A 1 111 ? 18.038 8.445 -16.793 1.00 94.50 111 LEU A C 1
ATOM 903 O O . LEU A 1 111 ? 16.953 7.939 -17.061 1.00 94.50 111 LEU A O 1
ATOM 907 N N . GLU A 1 112 ? 18.640 9.344 -17.572 1.00 95.12 112 GLU A N 1
ATOM 908 C CA . GLU A 1 112 ? 18.032 9.924 -18.777 1.00 95.12 112 GLU A CA 1
ATOM 909 C C . GLU A 1 112 ? 17.787 8.861 -19.858 1.00 95.12 112 GLU A C 1
ATOM 911 O O . GLU A 1 112 ? 16.674 8.722 -20.363 1.00 95.12 112 GLU A O 1
ATOM 916 N N . ASP A 1 113 ? 18.795 8.036 -20.153 1.00 96.12 113 ASP A N 1
ATOM 917 C CA . ASP A 1 113 ? 18.683 6.945 -21.125 1.00 96.12 113 ASP A CA 1
ATOM 918 C C . ASP A 1 113 ? 17.637 5.911 -20.700 1.00 96.12 113 ASP A C 1
ATOM 920 O O . ASP A 1 113 ? 16.953 5.316 -21.536 1.00 96.12 113 ASP A O 1
ATOM 924 N N . PHE A 1 114 ? 17.517 5.670 -19.394 1.00 96.25 114 PHE A N 1
ATOM 925 C CA . PHE A 1 114 ? 16.541 4.730 -18.862 1.00 96.25 114 PHE A CA 1
ATOM 926 C C . PHE A 1 114 ? 15.113 5.267 -18.936 1.00 96.25 114 PHE A C 1
ATOM 928 O O . PHE A 1 114 ? 14.205 4.501 -19.251 1.00 96.25 114 PHE A O 1
ATOM 935 N N . GLU A 1 115 ? 14.913 6.559 -18.690 1.00 94.75 115 GLU A N 1
ATOM 936 C CA . GLU A 1 115 ? 13.614 7.219 -18.842 1.00 94.75 115 GLU A CA 1
ATOM 937 C C . GLU A 1 115 ? 13.153 7.199 -20.302 1.00 94.75 115 GLU A C 1
ATOM 939 O O . GLU A 1 115 ? 12.071 6.696 -20.599 1.00 94.75 115 GLU A O 1
ATOM 944 N N . LEU A 1 116 ? 14.034 7.577 -21.234 1.00 95.25 116 LEU A N 1
ATOM 945 C CA . LEU A 1 116 ? 13.768 7.465 -22.673 1.00 95.25 116 LEU A CA 1
ATOM 946 C C . LEU A 1 116 ? 13.458 6.023 -23.090 1.00 95.25 116 LEU A C 1
ATOM 948 O O . LEU A 1 116 ? 12.589 5.769 -23.929 1.00 95.25 116 LEU A O 1
ATOM 952 N N . TRP A 1 117 ? 14.168 5.053 -22.507 1.00 95.31 117 TRP A N 1
ATOM 953 C CA . TRP A 1 117 ? 13.892 3.644 -22.747 1.00 95.31 117 TRP A CA 1
ATOM 954 C C . TRP A 1 117 ? 12.505 3.236 -22.237 1.00 95.31 117 TRP A C 1
ATOM 956 O O . TRP A 1 117 ? 11.813 2.513 -22.961 1.00 95.31 117 TRP A O 1
ATOM 966 N N . LEU A 1 118 ? 12.099 3.689 -21.043 1.00 94.25 118 LEU A N 1
ATOM 967 C CA . LEU A 1 118 ? 10.778 3.434 -20.457 1.00 94.25 118 LEU A CA 1
ATOM 968 C C . LEU A 1 118 ? 9.656 4.031 -21.305 1.00 94.25 118 LEU A C 1
ATOM 970 O O . LEU A 1 118 ? 8.699 3.316 -21.603 1.00 94.25 118 LEU A O 1
ATOM 974 N N . ASP A 1 119 ? 9.803 5.276 -21.756 1.00 92.81 119 ASP A N 1
ATOM 975 C CA . ASP A 1 119 ? 8.826 5.959 -22.613 1.00 92.81 119 ASP A CA 1
ATOM 976 C C . ASP A 1 119 ? 8.612 5.241 -23.950 1.00 92.81 119 ASP A C 1
ATOM 978 O O . ASP A 1 119 ? 7.507 5.212 -24.498 1.00 92.81 119 ASP A O 1
ATOM 982 N N . ALA A 1 120 ? 9.659 4.599 -24.470 1.00 94.44 120 ALA A N 1
ATOM 983 C CA . ALA A 1 120 ? 9.569 3.791 -25.678 1.00 94.44 120 ALA A CA 1
ATOM 984 C C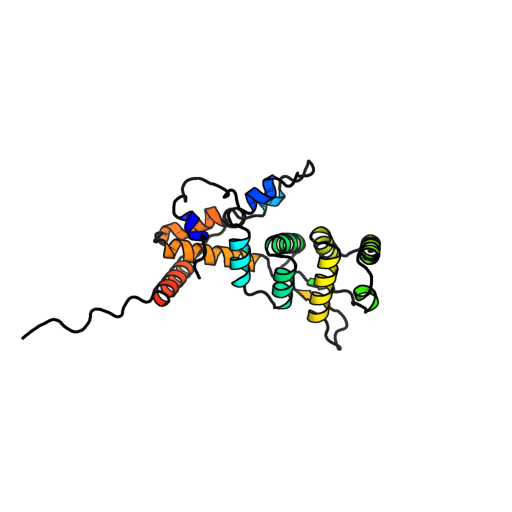 . ALA A 1 120 ? 8.897 2.418 -25.451 1.00 94.44 120 ALA A C 1
ATOM 986 O O . ALA A 1 120 ? 8.567 1.728 -26.424 1.00 94.44 120 ALA A O 1
ATOM 987 N N . GLN A 1 121 ? 8.699 1.980 -24.199 1.00 93.25 121 GLN A N 1
ATOM 988 C CA . GLN A 1 121 ? 8.107 0.676 -23.902 1.00 93.25 121 GLN A CA 1
ATOM 989 C C . GLN A 1 121 ? 6.578 0.702 -23.932 1.00 93.25 121 GLN A C 1
ATOM 991 O O . GLN A 1 121 ? 5.905 1.577 -23.396 1.00 93.25 121 GLN A O 1
ATOM 996 N N . ARG A 1 122 ? 5.995 -0.387 -24.440 1.00 93.19 122 ARG A N 1
ATOM 997 C CA . ARG A 1 122 ? 4.579 -0.700 -24.204 1.00 93.19 122 ARG A CA 1
ATOM 998 C C . ARG A 1 122 ? 4.426 -1.388 -22.850 1.00 93.19 122 ARG A C 1
ATOM 1000 O O . ARG A 1 122 ? 4.382 -2.617 -22.775 1.00 93.19 122 ARG A O 1
ATOM 1007 N N . LEU A 1 123 ? 4.371 -0.595 -21.783 1.00 93.62 123 LEU A N 1
ATOM 1008 C CA . LEU A 1 123 ? 4.216 -1.108 -20.423 1.00 93.62 123 LEU A CA 1
ATOM 1009 C C . LEU A 1 123 ? 2.862 -1.811 -20.246 1.00 93.62 123 LEU A C 1
ATOM 1011 O O . LEU A 1 123 ? 1.812 -1.334 -20.674 1.00 93.62 123 LEU A O 1
ATOM 1015 N N . SER A 1 124 ? 2.873 -2.968 -19.581 1.00 94.12 124 SER A N 1
ATOM 1016 C CA . SER A 1 124 ? 1.625 -3.590 -19.120 1.00 94.12 124 SER A CA 1
ATOM 1017 C C . SER A 1 124 ? 0.955 -2.700 -18.070 1.00 94.12 124 SER A C 1
ATOM 1019 O O . SER A 1 124 ? 1.666 -2.001 -17.353 1.00 94.12 124 SER A O 1
ATOM 1021 N N . LYS A 1 125 ? -0.370 -2.801 -17.889 1.00 94.12 125 LYS A N 1
ATOM 1022 C CA . LYS A 1 125 ? -1.109 -1.948 -16.937 1.00 94.12 125 LYS A CA 1
ATOM 1023 C C . LYS A 1 125 ? -0.449 -1.833 -15.547 1.00 94.12 125 LYS A C 1
ATOM 1025 O O . LYS A 1 125 ? -0.232 -0.708 -15.126 1.00 94.12 125 LYS A O 1
ATOM 1030 N N . PRO A 1 126 ? -0.037 -2.920 -14.857 1.00 94.88 126 PRO A N 1
ATOM 1031 C CA . PRO A 1 126 ? 0.610 -2.776 -13.549 1.00 94.88 126 PRO A CA 1
ATOM 1032 C C . PRO A 1 126 ? 1.947 -2.031 -13.591 1.00 94.88 126 PRO A C 1
ATOM 1034 O O . PRO A 1 126 ? 2.248 -1.272 -12.682 1.00 94.88 126 PRO A O 1
ATOM 1037 N N . TRP A 1 127 ? 2.743 -2.237 -14.641 1.00 96.12 127 TRP A N 1
ATOM 1038 C CA . TRP A 1 127 ? 4.003 -1.512 -14.822 1.00 96.12 127 TRP A CA 1
ATOM 1039 C C . TRP A 1 127 ? 3.765 -0.048 -15.184 1.00 96.12 127 TRP A C 1
ATOM 1041 O O . TRP A 1 127 ? 4.506 0.807 -14.725 1.00 96.12 127 TRP A O 1
ATOM 1051 N N . PHE A 1 128 ? 2.704 0.256 -15.930 1.00 94.44 128 PHE A N 1
ATOM 1052 C CA . PHE A 1 128 ? 2.299 1.633 -16.182 1.00 94.44 128 PHE A CA 1
ATOM 1053 C C . PHE A 1 128 ? 1.898 2.354 -14.886 1.00 94.44 128 PHE A C 1
ATOM 1055 O O . PHE A 1 128 ? 2.372 3.457 -14.655 1.00 94.44 128 PHE A O 1
ATOM 1062 N N . GLU A 1 129 ? 1.115 1.721 -14.004 1.00 94.56 129 GLU A N 1
ATOM 1063 C CA . GLU A 1 129 ? 0.778 2.307 -12.691 1.00 94.56 129 GLU A CA 1
ATOM 1064 C C . GLU A 1 129 ? 2.029 2.575 -11.841 1.00 94.56 129 GLU A C 1
ATOM 1066 O O . GLU A 1 129 ? 2.137 3.618 -11.204 1.00 94.56 129 GLU A O 1
ATOM 1071 N N . ILE A 1 130 ? 3.002 1.653 -11.856 1.00 95.31 130 ILE A N 1
ATOM 1072 C CA . ILE A 1 130 ? 4.283 1.852 -11.164 1.00 95.31 130 ILE A CA 1
ATOM 1073 C C . ILE A 1 130 ? 5.031 3.041 -11.775 1.00 95.31 130 ILE A C 1
ATOM 1075 O O . ILE A 1 130 ? 5.505 3.892 -11.030 1.00 95.31 130 ILE A O 1
ATOM 1079 N N . TYR A 1 131 ? 5.118 3.125 -13.105 1.00 94.06 131 TYR A N 1
ATOM 1080 C CA . TYR A 1 131 ? 5.783 4.226 -13.808 1.00 94.06 131 TYR A CA 1
ATOM 1081 C C . TYR A 1 131 ? 5.137 5.576 -13.507 1.00 94.06 131 TYR A C 1
ATOM 1083 O O . TYR A 1 131 ? 5.824 6.518 -13.145 1.00 94.06 131 TYR A O 1
ATOM 1091 N N . TYR A 1 132 ? 3.810 5.643 -13.552 1.00 90.75 132 TYR A N 1
ATOM 1092 C CA . TYR A 1 132 ? 3.064 6.866 -13.288 1.00 90.75 132 TYR A CA 1
ATOM 1093 C C . TYR A 1 132 ? 3.251 7.391 -11.852 1.00 90.75 132 TYR A C 1
ATOM 1095 O O . TYR A 1 132 ? 3.266 8.599 -11.631 1.00 90.75 132 TYR A O 1
ATOM 1103 N N . ALA A 1 133 ? 3.402 6.494 -10.874 1.00 89.06 133 ALA A N 1
ATOM 1104 C CA . ALA A 1 133 ? 3.517 6.843 -9.457 1.00 89.06 133 ALA A CA 1
ATOM 1105 C C . ALA A 1 133 ? 4.967 7.003 -8.951 1.00 89.06 133 ALA A C 1
ATOM 1107 O O . ALA A 1 133 ? 5.174 7.228 -7.756 1.00 89.06 133 ALA A O 1
ATOM 1108 N N . SER A 1 134 ? 5.985 6.852 -9.803 1.00 93.31 134 SER A N 1
ATOM 1109 C CA . SER A 1 134 ? 7.387 6.822 -9.366 1.00 93.31 134 SER A CA 1
ATOM 1110 C C . SER A 1 134 ? 8.317 7.587 -10.307 1.00 93.31 134 SER A C 1
ATOM 1112 O O . SER A 1 134 ? 8.002 7.801 -11.471 1.00 93.31 134 SER A O 1
ATOM 1114 N N . SER A 1 135 ? 9.473 8.030 -9.804 1.00 94.12 135 SER A N 1
ATOM 1115 C CA . SER A 1 135 ? 10.543 8.508 -10.690 1.00 94.12 135 SER A CA 1
ATOM 1116 C C . SER A 1 135 ? 11.200 7.337 -11.425 1.00 94.12 135 SER A C 1
ATOM 1118 O O . SER A 1 135 ? 11.129 6.196 -10.970 1.00 94.12 135 SER A O 1
ATOM 1120 N N . SER A 1 136 ? 11.925 7.611 -12.509 1.00 94.00 136 SER A N 1
ATOM 1121 C CA . SER A 1 136 ? 12.691 6.608 -13.266 1.00 94.00 136 SER A CA 1
ATOM 1122 C C . SER A 1 136 ? 13.650 5.787 -12.384 1.00 94.00 136 SER A C 1
ATOM 1124 O O . SER A 1 136 ? 13.775 4.572 -12.545 1.00 94.00 136 SER A O 1
ATOM 1126 N N . GLU A 1 137 ? 14.284 6.423 -11.395 1.00 94.75 137 GLU A N 1
ATOM 1127 C CA . GLU A 1 137 ? 15.136 5.753 -10.404 1.00 94.75 137 GLU A CA 1
ATOM 1128 C C . GLU A 1 137 ? 14.333 4.810 -9.496 1.00 94.75 137 GLU A C 1
ATOM 1130 O O . GLU A 1 137 ? 14.664 3.629 -9.365 1.00 94.75 137 GLU A O 1
ATOM 1135 N N . GLN A 1 138 ? 13.225 5.302 -8.934 1.00 96.12 138 GLN A N 1
ATOM 1136 C CA . GLN A 1 138 ? 12.331 4.514 -8.085 1.00 96.12 138 GLN A CA 1
ATOM 1137 C C . GLN A 1 138 ? 11.717 3.341 -8.861 1.00 96.12 138 GLN A C 1
ATOM 1139 O O . GLN A 1 138 ? 11.657 2.225 -8.349 1.00 96.12 138 GLN A O 1
ATOM 1144 N N . TYR A 1 139 ? 11.322 3.553 -10.118 1.00 96.56 139 TYR A N 1
ATOM 1145 C CA . TYR A 1 139 ? 10.835 2.502 -11.006 1.00 96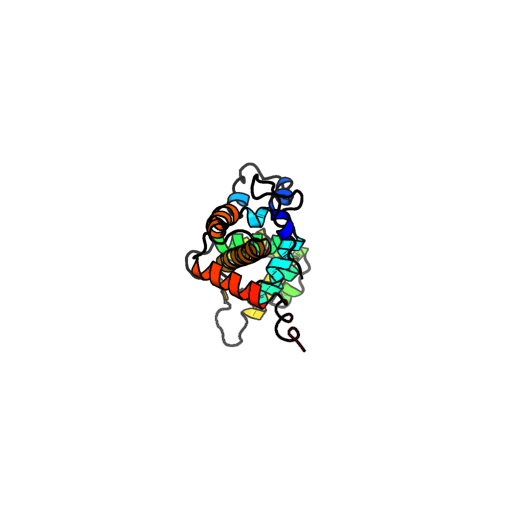.56 139 TYR A CA 1
ATOM 1146 C C . TYR A 1 139 ? 11.880 1.401 -11.184 1.00 96.56 139 TYR A C 1
ATOM 1148 O O . TYR A 1 139 ? 11.567 0.213 -11.060 1.00 96.56 139 TYR A O 1
ATOM 1156 N N . ARG A 1 140 ? 13.134 1.783 -11.466 1.00 96.19 140 ARG A N 1
ATOM 1157 C CA . ARG A 1 140 ? 14.240 0.835 -11.636 1.00 96.19 140 ARG A CA 1
ATOM 1158 C C . ARG A 1 140 ? 14.453 0.011 -10.373 1.00 96.19 140 ARG A C 1
ATOM 1160 O O . ARG A 1 140 ? 14.567 -1.211 -10.470 1.00 96.19 140 ARG A O 1
ATOM 1167 N N . TYR A 1 141 ? 14.457 0.665 -9.214 1.00 96.81 141 TYR A N 1
ATOM 1168 C CA . TYR A 1 141 ? 14.575 0.003 -7.920 1.00 96.81 141 TYR A CA 1
ATOM 1169 C C . TYR A 1 141 ? 13.433 -0.994 -7.694 1.00 96.81 141 TYR A C 1
ATOM 1171 O O . TYR A 1 141 ? 13.679 -2.175 -7.454 1.00 96.81 141 TYR A O 1
ATOM 1179 N N . ILE A 1 142 ? 12.179 -0.562 -7.872 1.00 97.50 142 ILE A N 1
ATOM 1180 C CA . ILE A 1 142 ? 10.996 -1.427 -7.749 1.00 97.50 142 ILE A CA 1
ATOM 1181 C C . ILE A 1 142 ? 11.124 -2.633 -8.677 1.00 97.50 142 ILE A C 1
ATOM 1183 O O . ILE A 1 142 ? 10.889 -3.770 -8.259 1.00 97.50 142 ILE A O 1
ATOM 1187 N N . TRP A 1 143 ? 11.523 -2.415 -9.932 1.00 96.88 143 TRP A N 1
ATOM 1188 C CA . TRP A 1 143 ? 11.710 -3.502 -10.881 1.00 96.88 143 TRP A CA 1
ATOM 1189 C C . TRP A 1 143 ? 12.779 -4.488 -10.415 1.00 96.88 143 TRP A C 1
ATOM 1191 O O . TRP A 1 143 ? 12.528 -5.696 -10.423 1.00 96.88 143 TRP A O 1
ATOM 1201 N N . GLN A 1 144 ? 13.919 -4.000 -9.935 1.00 96.06 144 GLN A N 1
ATOM 1202 C CA . GLN A 1 144 ? 14.992 -4.836 -9.413 1.00 96.06 144 GLN A CA 1
ATOM 1203 C C . GLN A 1 144 ? 14.548 -5.658 -8.198 1.00 96.06 144 GLN A C 1
ATOM 1205 O O . GLN A 1 144 ? 14.730 -6.878 -8.184 1.00 96.06 144 GLN A O 1
ATOM 1210 N N . THR A 1 145 ? 13.912 -5.030 -7.210 1.00 97.25 145 THR A N 1
ATOM 1211 C CA . THR A 1 145 ? 13.439 -5.701 -5.992 1.00 97.25 145 THR A CA 1
ATOM 1212 C C . THR A 1 145 ? 12.393 -6.768 -6.319 1.00 97.25 145 THR A C 1
ATOM 1214 O O . THR A 1 145 ? 12.477 -7.903 -5.837 1.00 97.25 145 THR A O 1
ATOM 1217 N N . LEU A 1 146 ? 11.439 -6.464 -7.208 1.00 96.44 146 LEU A N 1
ATOM 1218 C CA . LEU A 1 146 ? 10.441 -7.438 -7.661 1.00 96.44 146 LEU A CA 1
ATOM 1219 C C . LEU A 1 146 ? 11.060 -8.558 -8.506 1.00 96.44 146 LEU A C 1
ATOM 1221 O O . LEU A 1 146 ? 10.638 -9.710 -8.389 1.00 96.44 146 LEU A O 1
ATOM 1225 N N . TYR A 1 147 ? 12.058 -8.253 -9.339 1.00 95.12 147 TYR A N 1
ATOM 1226 C CA . TYR A 1 147 ? 12.789 -9.249 -10.120 1.00 95.12 147 TYR A CA 1
ATOM 1227 C C . TYR A 1 147 ? 13.534 -10.219 -9.206 1.00 95.12 147 TYR A C 1
ATOM 1229 O O . TYR A 1 147 ? 13.342 -11.426 -9.341 1.00 95.12 147 TYR A O 1
ATOM 1237 N N . ASN A 1 148 ? 14.285 -9.715 -8.227 1.00 94.06 148 ASN A N 1
ATOM 1238 C CA . ASN A 1 148 ? 15.013 -10.528 -7.253 1.00 94.06 148 ASN A CA 1
ATOM 1239 C C . ASN A 1 148 ? 14.070 -11.425 -6.440 1.00 94.06 148 ASN A C 1
ATOM 1241 O O . ASN A 1 148 ? 14.344 -12.610 -6.261 1.00 94.06 148 ASN A O 1
ATOM 1245 N N . ALA A 1 149 ? 12.919 -10.895 -6.016 1.00 94.19 149 ALA A N 1
ATOM 1246 C CA . ALA A 1 149 ? 11.909 -11.669 -5.299 1.00 94.19 149 ALA A CA 1
ATOM 1247 C C . ALA A 1 149 ? 11.221 -12.733 -6.178 1.00 94.19 149 ALA A C 1
ATOM 1249 O O . ALA A 1 149 ? 10.797 -13.779 -5.682 1.00 94.19 149 ALA A O 1
ATOM 1250 N N . ALA A 1 150 ? 11.069 -12.471 -7.481 1.00 93.00 150 ALA A N 1
ATOM 1251 C CA . ALA A 1 150 ? 10.400 -13.378 -8.412 1.00 93.00 150 ALA A CA 1
ATOM 1252 C C . ALA A 1 150 ? 11.340 -14.447 -8.972 1.00 93.00 150 ALA A C 1
ATOM 1254 O O . ALA A 1 150 ? 10.874 -15.513 -9.396 1.00 93.00 150 ALA A O 1
ATOM 1255 N N . TYR A 1 151 ? 12.634 -14.129 -9.043 1.00 90.44 151 TYR A N 1
ATOM 1256 C CA . TYR A 1 151 ? 13.638 -14.936 -9.705 1.00 90.44 151 TYR A CA 1
ATOM 1257 C C . TYR A 1 151 ? 13.807 -16.272 -8.992 1.00 90.44 151 TYR A C 1
ATOM 1259 O O . TYR A 1 151 ? 14.142 -16.377 -7.817 1.00 90.44 151 TYR A O 1
ATOM 1267 N N . THR A 1 152 ? 13.562 -17.340 -9.737 1.00 84.38 152 THR A N 1
ATOM 1268 C CA . THR A 1 152 ? 13.885 -18.698 -9.320 1.00 84.38 152 THR A CA 1
ATOM 1269 C C . THR A 1 152 ? 14.450 -19.390 -10.554 1.00 84.38 152 THR A C 1
ATOM 1271 O O . THR A 1 152 ? 13.749 -19.403 -11.571 1.00 84.38 152 THR A O 1
ATOM 1274 N N . PRO A 1 153 ? 15.661 -19.980 -10.507 1.00 76.75 153 PRO A N 1
ATOM 1275 C CA . PRO A 1 153 ? 16.351 -20.492 -11.699 1.00 76.75 153 PRO A CA 1
ATOM 1276 C C . PRO A 1 153 ? 15.515 -21.448 -12.568 1.00 76.75 153 PRO A C 1
ATOM 1278 O O . PRO A 1 153 ? 15.694 -21.525 -13.778 1.00 76.75 153 PRO A O 1
ATOM 1281 N N . GLN A 1 154 ? 14.563 -22.154 -11.958 1.00 75.62 154 GLN A N 1
ATOM 1282 C CA . GLN A 1 154 ? 13.737 -23.178 -12.599 1.00 75.62 154 GLN A CA 1
ATOM 1283 C C . GLN A 1 154 ? 12.394 -22.648 -13.147 1.00 75.62 154 GLN A C 1
ATOM 1285 O O . GLN A 1 154 ? 11.650 -23.387 -13.792 1.00 75.62 154 GLN A O 1
ATOM 1290 N N . ARG A 1 155 ? 12.028 -21.381 -12.894 1.00 78.25 155 ARG A N 1
ATOM 1291 C CA . ARG A 1 155 ? 10.714 -20.838 -13.278 1.00 78.25 155 ARG A CA 1
ATOM 1292 C C . ARG A 1 155 ? 10.736 -20.216 -14.673 1.00 78.25 155 ARG A C 1
ATOM 1294 O O . ARG A 1 155 ? 11.459 -19.264 -14.941 1.00 78.25 155 ARG A O 1
ATOM 1301 N N . LYS A 1 156 ? 9.833 -20.691 -15.542 1.00 76.31 156 LYS A N 1
ATOM 1302 C CA . LYS A 1 15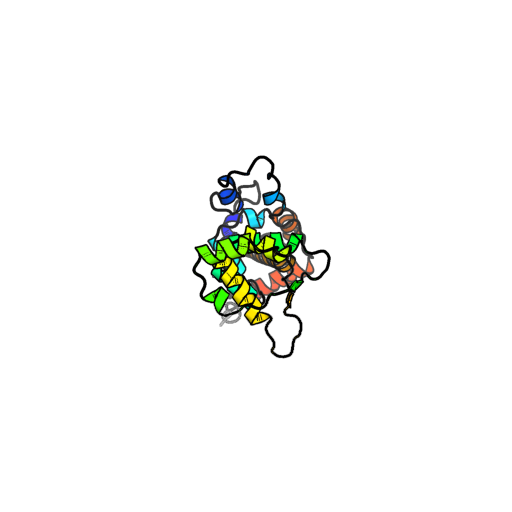6 ? 9.617 -20.130 -16.892 1.00 76.31 156 LYS A CA 1
ATOM 1303 C C . LYS A 1 156 ? 8.991 -18.728 -16.883 1.00 76.31 156 LYS A C 1
ATOM 1305 O O . LYS A 1 156 ? 9.177 -17.984 -17.836 1.00 76.31 156 LYS A O 1
ATOM 1310 N N . LYS A 1 157 ? 8.228 -18.378 -15.839 1.00 85.62 157 LYS A N 1
ATOM 1311 C CA . LYS A 1 157 ? 7.552 -17.078 -15.699 1.00 85.62 157 LYS A CA 1
ATOM 1312 C C . LYS A 1 157 ? 7.832 -16.483 -14.324 1.00 85.62 157 LYS A C 1
ATOM 1314 O O . LYS A 1 157 ? 7.579 -17.140 -13.314 1.00 85.62 157 LYS A O 1
ATOM 1319 N N . LEU A 1 158 ? 8.312 -15.245 -14.306 1.00 91.31 158 LEU A N 1
ATOM 1320 C CA . LEU A 1 158 ? 8.565 -14.474 -13.093 1.00 91.31 158 LEU A CA 1
ATOM 1321 C C . LEU A 1 158 ? 7.301 -13.691 -12.748 1.00 91.31 158 LEU A C 1
ATOM 1323 O O . LEU A 1 158 ? 6.774 -12.956 -13.583 1.00 91.31 158 LEU A O 1
ATOM 1327 N N . ARG A 1 159 ? 6.754 -13.918 -1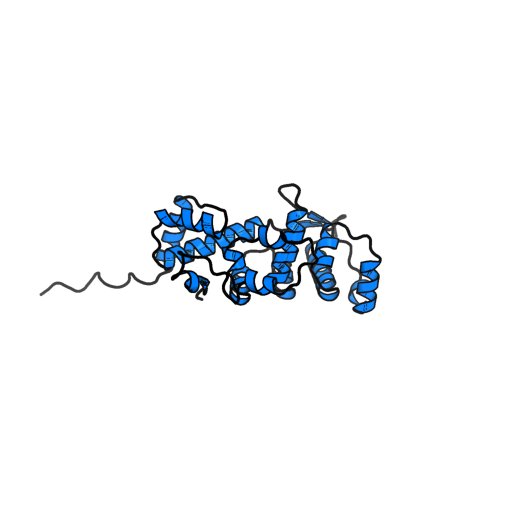1.554 1.00 92.62 159 ARG A N 1
ATOM 1328 C CA . ARG A 1 159 ? 5.486 -13.321 -11.128 1.00 92.62 159 ARG A CA 1
ATOM 1329 C C . ARG A 1 159 ? 5.521 -12.990 -9.648 1.00 92.62 159 ARG A C 1
ATOM 1331 O O . ARG A 1 159 ? 5.918 -13.844 -8.857 1.00 92.62 159 ARG A O 1
ATOM 1338 N N . ILE A 1 160 ? 5.015 -11.814 -9.291 1.00 94.06 160 ILE A N 1
ATOM 1339 C CA . ILE A 1 160 ? 4.824 -11.386 -7.901 1.00 94.06 160 ILE A CA 1
ATOM 1340 C C . ILE A 1 160 ? 3.346 -11.128 -7.638 1.00 94.06 160 ILE A C 1
ATOM 1342 O O . ILE A 1 160 ? 2.622 -10.613 -8.490 1.00 94.06 160 ILE A O 1
ATOM 1346 N N . TYR A 1 161 ? 2.896 -11.513 -6.447 1.00 94.81 161 TYR A N 1
ATOM 1347 C CA . TYR A 1 161 ? 1.575 -11.158 -5.951 1.00 94.81 161 TYR A CA 1
ATOM 1348 C C . TYR A 1 161 ? 1.618 -9.786 -5.289 1.00 94.81 161 TYR A C 1
ATOM 1350 O O . TYR A 1 161 ? 2.469 -9.543 -4.436 1.00 94.81 161 TYR A O 1
ATOM 1358 N N . VAL A 1 162 ? 0.656 -8.934 -5.638 1.00 95.50 162 VAL A N 1
ATOM 1359 C CA . VAL A 1 162 ? 0.446 -7.661 -4.945 1.00 95.50 162 VAL A CA 1
ATOM 1360 C C . VAL A 1 162 ? -0.413 -7.922 -3.700 1.00 95.50 162 VAL A C 1
ATOM 1362 O O . VAL A 1 162 ? -1.523 -8.467 -3.846 1.00 95.50 162 VAL A O 1
ATOM 1365 N N . PRO A 1 163 ? 0.050 -7.554 -2.488 1.00 94.56 163 PRO A N 1
ATOM 1366 C CA . PRO A 1 163 ? -0.731 -7.628 -1.261 1.00 94.56 163 PRO A CA 1
ATOM 1367 C C . PRO A 1 163 ? -2.083 -6.943 -1.453 1.00 94.56 163 PRO A C 1
ATOM 1369 O O . PRO A 1 163 ? -2.187 -5.962 -2.182 1.00 94.56 163 PRO A O 1
ATOM 1372 N N . SER A 1 164 ? -3.153 -7.482 -0.869 1.00 93.56 164 SER A N 1
ATOM 1373 C CA . SER A 1 164 ? -4.455 -6.813 -0.967 1.00 93.56 164 SER A CA 1
ATOM 1374 C C . SER A 1 164 ? -4.438 -5.550 -0.125 1.00 93.56 164 SER A C 1
ATOM 1376 O O . SER A 1 164 ? -4.042 -5.603 1.039 1.00 93.56 164 SER A O 1
ATOM 1378 N N . PHE A 1 165 ? -4.946 -4.452 -0.679 1.00 91.69 165 PHE A N 1
ATOM 1379 C CA . PHE A 1 165 ? -5.072 -3.188 0.045 1.00 91.69 165 PHE A CA 1
ATOM 1380 C C . PHE A 1 165 ? -5.933 -3.306 1.320 1.00 91.69 165 PHE A C 1
ATOM 1382 O O . PHE A 1 165 ? -5.764 -2.563 2.283 1.00 91.69 165 PHE A O 1
ATOM 1389 N N . ASN A 1 166 ? -6.801 -4.321 1.409 1.00 90.19 166 ASN A N 1
ATOM 1390 C CA . ASN A 1 166 ? -7.525 -4.630 2.644 1.00 90.19 166 ASN A CA 1
ATOM 1391 C C . ASN A 1 166 ? -6.613 -4.956 3.838 1.00 90.19 166 ASN A C 1
ATOM 1393 O O . ASN A 1 166 ? -7.063 -4.838 4.980 1.00 90.19 166 ASN A O 1
ATOM 1397 N N . LEU A 1 167 ? -5.359 -5.360 3.608 1.00 92.12 167 LEU A N 1
ATOM 1398 C CA . LEU A 1 167 ? -4.356 -5.499 4.665 1.00 92.12 167 LEU A CA 1
ATOM 1399 C C . LEU A 1 167 ? -4.155 -4.156 5.385 1.00 92.12 167 LEU A C 1
ATOM 1401 O O . LEU A 1 167 ? -4.293 -4.090 6.605 1.00 92.12 167 LEU A O 1
ATOM 1405 N N . TRP A 1 168 ? -3.933 -3.086 4.618 1.00 92.50 168 TRP A N 1
ATOM 1406 C CA . TRP A 1 168 ? -3.783 -1.723 5.123 1.00 92.50 168 TRP A CA 1
ATOM 1407 C C . TRP A 1 168 ? -5.046 -1.230 5.840 1.00 92.50 168 TRP A C 1
ATOM 1409 O O . TRP A 1 168 ? -4.978 -0.795 6.988 1.00 92.50 168 TRP A O 1
ATOM 1419 N N . ASN A 1 169 ? -6.224 -1.405 5.230 1.00 90.12 169 ASN A N 1
ATOM 1420 C CA . ASN A 1 169 ? -7.494 -0.996 5.847 1.00 90.12 169 ASN A CA 1
ATOM 1421 C C . ASN A 1 169 ? -7.738 -1.691 7.199 1.00 90.12 169 ASN A C 1
ATOM 1423 O O . ASN A 1 169 ? -8.159 -1.066 8.175 1.00 90.12 169 ASN A O 1
ATOM 1427 N N . ASN A 1 170 ? -7.465 -2.998 7.284 1.00 90.81 170 ASN A N 1
ATOM 1428 C CA . ASN A 1 170 ? -7.606 -3.741 8.536 1.00 90.81 170 ASN A CA 1
ATOM 1429 C C . ASN A 1 170 ? -6.572 -3.316 9.583 1.00 90.81 170 ASN A C 1
ATOM 1431 O O . ASN A 1 170 ? -6.899 -3.300 10.772 1.00 90.81 170 ASN A O 1
ATOM 1435 N N . HIS A 1 171 ? -5.364 -2.959 9.152 1.00 90.88 171 HIS A N 1
ATOM 1436 C CA . HIS A 1 171 ? -4.311 -2.447 10.021 1.00 90.88 171 HIS A CA 1
ATOM 1437 C C . HIS A 1 171 ? -4.675 -1.094 10.628 1.00 90.88 171 HIS A C 1
ATOM 1439 O O . HIS A 1 171 ? -4.711 -0.968 11.851 1.00 90.88 171 HIS A O 1
ATOM 1445 N N . LEU A 1 172 ? -5.076 -0.121 9.806 1.00 88.69 172 LEU A N 1
ATOM 1446 C CA . LEU A 1 172 ? -5.547 1.184 10.280 1.00 88.69 172 LEU A CA 1
ATOM 1447 C C . LEU A 1 172 ? -6.746 1.057 11.224 1.00 88.69 172 LEU A C 1
ATOM 1449 O O . LEU A 1 172 ? -6.790 1.689 12.279 1.00 88.69 172 LEU A O 1
ATOM 1453 N N . LYS A 1 173 ? -7.696 0.174 10.898 1.00 90.19 173 LYS A N 1
ATOM 1454 C CA . LYS A 1 173 ? -8.822 -0.143 11.782 1.00 90.19 173 LYS A CA 1
ATOM 1455 C C . LYS A 1 173 ? -8.353 -0.702 13.125 1.00 90.19 173 LYS A C 1
ATOM 1457 O O . LYS A 1 173 ? -8.867 -0.294 14.162 1.00 90.19 173 LYS A O 1
ATOM 1462 N N . ARG A 1 174 ? -7.378 -1.618 13.134 1.00 89.88 174 ARG A N 1
ATOM 1463 C CA . ARG A 1 174 ? -6.798 -2.162 14.372 1.00 89.88 174 ARG A CA 1
ATOM 1464 C C . ARG A 1 174 ? -6.140 -1.054 15.189 1.00 89.88 174 ARG A C 1
ATOM 1466 O O . ARG A 1 174 ? -6.444 -0.936 16.372 1.00 89.88 174 ARG A O 1
ATOM 1473 N N . ILE A 1 175 ? -5.309 -0.225 14.563 1.00 88.31 175 ILE A N 1
ATOM 1474 C CA . ILE A 1 175 ? -4.674 0.931 15.203 1.00 88.31 175 ILE A CA 1
ATOM 1475 C C . ILE A 1 175 ? -5.732 1.836 15.852 1.00 88.31 175 ILE A C 1
ATOM 1477 O O . ILE A 1 175 ? -5.595 2.201 17.020 1.00 88.31 175 ILE A O 1
ATOM 1481 N N . LEU A 1 176 ? -6.816 2.157 15.141 1.00 88.88 176 LEU A N 1
ATOM 1482 C CA . LEU A 1 176 ? -7.884 3.000 15.676 1.00 88.88 176 LEU A CA 1
ATOM 1483 C C . LEU A 1 176 ? -8.602 2.347 16.866 1.00 88.88 176 LEU A C 1
ATOM 1485 O O . LEU A 1 176 ? -8.836 3.024 17.862 1.00 88.88 176 LEU A O 1
ATOM 1489 N N . ILE A 1 177 ? -8.890 1.040 16.820 1.00 90.62 177 ILE A N 1
ATOM 1490 C CA . ILE A 1 177 ? -9.478 0.311 17.961 1.00 90.62 177 ILE A CA 1
ATOM 1491 C C . ILE A 1 177 ? -8.604 0.461 19.211 1.00 90.62 177 ILE A C 1
ATOM 1493 O O . ILE A 1 177 ? -9.117 0.815 20.272 1.00 90.62 177 ILE A O 1
ATOM 1497 N N . PHE A 1 178 ? -7.299 0.195 19.094 1.00 87.62 178 PHE A N 1
ATOM 1498 C CA . PHE A 1 178 ? -6.378 0.280 20.230 1.00 87.62 178 PHE A CA 1
ATOM 1499 C C . PHE A 1 178 ? -6.293 1.704 20.779 1.00 87.62 178 PHE A C 1
ATOM 1501 O O . PHE A 1 178 ? -6.352 1.884 21.992 1.00 87.62 178 PHE A O 1
ATOM 1508 N N . ASN A 1 179 ? -6.232 2.711 19.908 1.00 85.56 179 ASN A N 1
ATOM 1509 C CA . ASN A 1 179 ? -6.201 4.104 20.341 1.00 85.56 179 ASN A CA 1
ATOM 1510 C C . ASN A 1 179 ? -7.498 4.521 21.047 1.00 85.56 179 ASN A C 1
ATOM 1512 O O . ASN A 1 179 ? -7.424 5.075 22.136 1.00 85.56 179 ASN A O 1
ATOM 1516 N N . LEU A 1 180 ? -8.674 4.192 20.497 1.00 86.38 180 LEU A N 1
ATOM 1517 C CA . LEU A 1 180 ? -9.969 4.491 21.126 1.00 86.38 180 LEU A CA 1
ATOM 1518 C C . LEU A 1 180 ? -10.112 3.815 22.502 1.00 86.38 180 LEU A C 1
ATOM 1520 O O . LEU A 1 180 ? -10.601 4.429 23.447 1.00 86.38 180 LEU A O 1
ATOM 1524 N N . LEU A 1 181 ? -9.656 2.567 22.638 1.00 88.44 181 LEU A N 1
ATOM 1525 C CA . LEU A 1 181 ? -9.667 1.857 23.920 1.00 88.44 181 LEU A CA 1
ATOM 1526 C C . LEU A 1 181 ? -8.697 2.467 24.932 1.00 88.44 181 LEU A C 1
ATOM 1528 O O . LEU A 1 181 ? -9.068 2.647 26.089 1.00 88.44 181 LEU A O 1
ATOM 1532 N N . ASN A 1 182 ? -7.475 2.792 24.503 1.00 84.19 182 ASN A N 1
ATOM 1533 C CA . ASN A 1 182 ? -6.443 3.365 25.366 1.00 84.19 182 ASN A CA 1
ATOM 1534 C C . ASN A 1 182 ? -6.886 4.689 25.995 1.00 84.19 182 ASN A C 1
ATOM 1536 O O . ASN A 1 182 ? -6.480 5.033 27.099 1.00 84.19 182 ASN A O 1
ATOM 1540 N N . VAL A 1 183 ? -7.739 5.424 25.285 1.00 82.50 183 VAL A N 1
ATOM 1541 C CA . VAL A 1 183 ? -8.249 6.716 25.731 1.00 82.50 183 VAL A CA 1
ATOM 1542 C C . VAL A 1 183 ? -9.611 6.643 26.427 1.00 82.50 183 VAL A C 1
ATOM 1544 O O . VAL A 1 183 ? -10.219 7.669 26.717 1.00 82.50 183 VAL A O 1
ATOM 1547 N N . GLY A 1 184 ? -10.096 5.432 26.710 1.00 84.81 184 GLY A N 1
ATOM 1548 C CA . GLY A 1 184 ? -11.294 5.214 27.517 1.00 84.81 184 GLY A CA 1
ATOM 1549 C C . GLY A 1 184 ? -12.621 5.334 26.767 1.00 84.81 184 GLY A C 1
ATOM 1550 O O . GLY A 1 184 ? -13.663 5.459 27.411 1.00 84.81 184 GLY A O 1
ATOM 1551 N N . VAL A 1 185 ? -12.635 5.273 25.428 1.00 84.44 185 VAL A N 1
ATOM 1552 C CA . VAL A 1 185 ? -13.902 5.248 24.679 1.00 84.44 185 VAL A CA 1
ATOM 1553 C C . VAL A 1 185 ? -14.684 3.972 25.032 1.00 84.44 185 VAL A C 1
ATOM 1555 O O . VAL A 1 185 ? -14.135 2.871 24.914 1.00 84.44 185 VAL A O 1
ATOM 1558 N N . PRO A 1 186 ? -15.975 4.081 25.419 1.00 87.56 186 PRO A N 1
ATOM 1559 C CA . PRO A 1 186 ? -16.812 2.919 25.700 1.00 87.56 186 PRO A CA 1
ATOM 1560 C C . PRO A 1 186 ? -16.884 1.971 24.503 1.00 87.56 186 PRO A C 1
ATOM 1562 O O . PRO A 1 186 ? -17.045 2.410 23.359 1.00 87.56 186 PRO A O 1
ATOM 1565 N N . LYS A 1 187 ? -16.792 0.661 24.756 1.00 91.00 187 LYS A N 1
ATOM 1566 C CA . LYS A 1 187 ? -16.696 -0.367 23.705 1.00 91.00 187 LYS A CA 1
ATOM 1567 C C . LYS A 1 187 ? -17.873 -0.324 22.735 1.00 91.00 187 LYS A C 1
ATOM 1569 O O . LYS A 1 187 ? -17.695 -0.551 21.542 1.00 91.00 187 LYS A O 1
ATOM 1574 N N . GLU A 1 188 ? -19.049 0.011 23.245 1.00 89.25 188 GLU A N 1
ATOM 1575 C CA . GLU A 1 188 ? -20.316 0.094 22.519 1.00 89.25 188 GLU A CA 1
ATOM 1576 C C . GLU A 1 188 ? -20.280 1.208 21.461 1.00 89.25 188 GLU A C 1
ATOM 1578 O O . GLU A 1 188 ? -20.940 1.116 20.429 1.00 89.25 188 GLU A O 1
ATOM 1583 N N . LYS A 1 189 ? -19.460 2.248 21.678 1.00 88.44 189 LYS A N 1
ATOM 1584 C CA . LYS A 1 189 ? -19.288 3.373 20.748 1.00 88.44 189 LYS A CA 1
ATOM 1585 C C . LYS A 1 189 ? -18.200 3.128 19.702 1.00 88.44 189 LYS A C 1
ATOM 1587 O O . LYS A 1 189 ? -18.186 3.812 18.680 1.00 88.44 189 LYS A O 1
ATOM 1592 N N . ILE A 1 190 ? -17.306 2.158 19.914 1.00 89.00 190 ILE A N 1
ATOM 1593 C CA . ILE A 1 190 ? -16.147 1.937 19.035 1.00 89.00 190 ILE A CA 1
ATOM 1594 C C . ILE A 1 190 ? -16.588 1.565 17.622 1.00 89.00 190 ILE A C 1
ATOM 1596 O O . ILE A 1 190 ? -16.088 2.156 16.673 1.00 89.00 190 ILE A O 1
ATOM 1600 N N . SER A 1 191 ? -17.548 0.650 17.450 1.00 89.69 191 SER A N 1
ATOM 1601 C CA . SER A 1 191 ? -17.977 0.237 16.103 1.00 89.69 191 SER A CA 1
ATOM 1602 C C . SER A 1 191 ? -18.513 1.407 15.269 1.00 89.69 191 SER A C 1
ATOM 1604 O O . SER A 1 191 ? -18.224 1.496 14.077 1.00 89.69 191 SER A O 1
ATOM 1606 N N . HIS A 1 192 ? -19.250 2.328 15.898 1.00 87.69 192 HIS A N 1
ATOM 1607 C CA . HIS A 1 192 ? -19.726 3.545 15.244 1.00 87.69 192 HIS A CA 1
ATOM 1608 C C . HIS A 1 192 ? -18.560 4.460 14.837 1.00 87.69 192 HIS A C 1
ATOM 1610 O O . HIS A 1 192 ? -18.516 4.933 13.705 1.00 87.69 192 HIS A O 1
ATOM 1616 N N . GLN A 1 193 ? -17.570 4.642 15.716 1.00 86.25 193 GLN A N 1
ATOM 1617 C CA . GLN A 1 193 ? -16.377 5.431 15.395 1.00 86.25 193 GLN A CA 1
ATOM 1618 C C . GLN A 1 193 ? -15.563 4.817 14.250 1.00 86.25 193 GLN A C 1
ATOM 1620 O O . GLN A 1 193 ? -15.134 5.530 13.348 1.00 86.25 193 GLN A O 1
ATOM 1625 N N . LEU A 1 194 ? -15.404 3.493 14.215 1.00 89.00 194 LEU A N 1
ATOM 1626 C CA . LEU A 1 194 ? -14.723 2.833 13.099 1.00 89.00 194 LEU A CA 1
ATOM 1627 C C . LEU A 1 194 ? -15.438 3.084 11.771 1.00 89.00 194 LEU A C 1
ATOM 1629 O O . LEU A 1 194 ? -14.769 3.390 10.783 1.00 89.00 194 LEU A O 1
ATOM 1633 N N . LEU A 1 195 ? -16.773 3.011 11.749 1.00 87.19 195 LEU A N 1
ATOM 1634 C CA . LEU A 1 195 ? -17.549 3.273 10.539 1.00 87.19 195 LEU A CA 1
ATOM 1635 C C . LEU A 1 195 ? -17.318 4.702 10.037 1.00 87.19 195 LEU A C 1
ATOM 1637 O O . LEU A 1 195 ? -17.044 4.893 8.856 1.00 87.19 195 LEU A O 1
ATOM 1641 N N . LEU A 1 196 ? -17.360 5.689 10.935 1.00 84.44 196 LEU A N 1
ATOM 1642 C CA . LEU A 1 196 ? -17.147 7.093 10.582 1.00 84.44 196 LEU A CA 1
ATOM 1643 C C . LEU A 1 196 ? -15.745 7.363 10.024 1.00 84.44 196 LEU A C 1
ATOM 1645 O O . LEU A 1 196 ? -15.607 8.134 9.075 1.00 84.44 196 LEU A O 1
ATOM 1649 N N . TRP A 1 197 ? -14.718 6.750 10.613 1.00 81.94 197 TRP A N 1
ATOM 1650 C CA . TRP A 1 197 ? -13.319 7.068 10.317 1.00 81.94 197 TRP A CA 1
ATOM 1651 C C . TRP A 1 197 ? -12.694 6.203 9.227 1.00 81.94 197 TRP A C 1
ATOM 1653 O O . TRP A 1 197 ? -11.816 6.669 8.505 1.00 81.94 197 TRP A O 1
ATOM 1663 N N . THR A 1 198 ? -13.136 4.952 9.103 1.00 85.19 198 THR A N 1
ATOM 1664 C CA . THR A 1 198 ? -12.545 3.950 8.200 1.00 85.19 198 THR A CA 1
ATOM 1665 C C . THR A 1 198 ? -13.520 3.429 7.148 1.00 85.19 198 THR A C 1
ATOM 1667 O O . THR A 1 198 ? -13.123 2.647 6.290 1.00 85.19 198 THR A O 1
ATOM 1670 N N . GLY A 1 199 ? -14.801 3.810 7.218 1.00 84.75 199 GLY A N 1
ATOM 1671 C CA . GLY A 1 199 ? -15.857 3.243 6.375 1.00 84.75 199 GLY A CA 1
ATOM 1672 C C . GLY A 1 199 ? -16.206 1.788 6.716 1.00 84.75 199 GLY A C 1
ATOM 1673 O O . GLY A 1 199 ? -16.984 1.159 6.006 1.00 84.75 199 GLY A O 1
ATOM 1674 N N . GLN A 1 200 ? -15.637 1.227 7.788 1.00 87.88 200 GLN A N 1
ATOM 1675 C CA . GLN A 1 200 ? -15.791 -0.178 8.162 1.00 87.88 200 GLN A CA 1
ATOM 1676 C C . GLN A 1 200 ? -16.126 -0.333 9.644 1.00 87.88 200 GLN A C 1
ATOM 1678 O O . GLN A 1 200 ? -15.632 0.405 10.488 1.00 87.88 200 GLN A O 1
ATOM 1683 N N . THR A 1 201 ? -16.901 -1.360 9.983 1.00 91.38 201 THR A N 1
ATOM 1684 C CA . THR A 1 201 ? -17.180 -1.738 11.375 1.00 91.38 201 THR A CA 1
ATOM 1685 C C . THR A 1 201 ? -16.235 -2.842 11.865 1.00 91.38 201 THR A C 1
ATOM 1687 O O . THR A 1 201 ? -15.453 -3.435 11.108 1.00 91.38 201 THR A O 1
ATOM 1690 N N . ALA A 1 202 ? -16.303 -3.142 13.164 1.00 91.12 202 ALA A N 1
ATOM 1691 C CA . ALA A 1 202 ? -15.693 -4.328 13.754 1.00 91.12 202 ALA A CA 1
ATOM 1692 C C . ALA A 1 202 ? -16.696 -5.034 14.669 1.00 91.12 202 ALA A C 1
ATOM 1694 O O . ALA A 1 202 ? -17.512 -4.390 15.321 1.00 91.12 202 ALA A O 1
ATOM 1695 N N . SER A 1 203 ? -16.617 -6.365 14.738 1.00 92.44 203 SER A N 1
ATOM 1696 C CA . SER A 1 203 ? -17.459 -7.140 15.649 1.00 92.44 203 SER A CA 1
ATOM 1697 C C . SER A 1 203 ? -17.081 -6.896 17.111 1.00 92.44 203 SER A C 1
ATOM 1699 O O . SER A 1 203 ? -15.910 -6.672 17.439 1.00 92.44 203 SER A O 1
ATOM 1701 N N . GLN A 1 204 ? -18.060 -7.038 18.008 1.00 92.44 204 GLN A N 1
ATOM 1702 C CA . GLN A 1 204 ? -17.844 -6.888 19.448 1.00 92.44 204 GLN A CA 1
ATOM 1703 C C . GLN A 1 204 ? -16.766 -7.846 19.979 1.00 92.44 204 GLN A C 1
ATOM 1705 O O . GLN A 1 204 ? -15.967 -7.473 20.836 1.00 92.44 204 GLN A O 1
ATOM 1710 N N . THR A 1 205 ? -16.674 -9.058 19.423 1.00 93.38 205 THR A N 1
ATOM 1711 C CA . THR A 1 205 ? -15.622 -10.034 19.746 1.00 93.38 205 THR A CA 1
ATOM 1712 C C . THR A 1 205 ? -14.221 -9.480 19.487 1.00 93.38 205 THR A C 1
ATOM 1714 O O . THR A 1 205 ? -13.344 -9.617 20.337 1.00 93.38 205 THR A O 1
ATOM 1717 N N . ARG A 1 206 ? -14.002 -8.803 18.349 1.00 92.12 206 ARG A N 1
ATOM 1718 C CA . ARG A 1 206 ? -12.700 -8.193 18.022 1.00 92.12 206 ARG A CA 1
ATOM 1719 C C . ARG A 1 206 ? -12.363 -7.039 18.962 1.00 92.12 206 ARG A C 1
ATOM 1721 O O . ARG A 1 206 ? -11.224 -6.938 19.408 1.00 92.12 206 ARG A O 1
ATOM 1728 N N . ILE A 1 207 ? -13.351 -6.209 19.296 1.00 93.81 207 ILE A N 1
ATOM 1729 C CA . ILE A 1 207 ? -13.187 -5.092 20.239 1.00 93.81 207 ILE A CA 1
ATOM 1730 C C . ILE A 1 207 ? -12.835 -5.621 21.638 1.00 93.81 207 ILE A C 1
ATOM 1732 O O . ILE A 1 207 ? -11.913 -5.126 22.283 1.00 93.81 207 ILE A O 1
ATOM 1736 N N . ASN A 1 208 ? -13.520 -6.671 22.094 1.00 93.44 208 ASN A N 1
ATOM 1737 C CA . ASN A 1 208 ? -13.241 -7.314 23.377 1.00 93.44 208 ASN A CA 1
ATOM 1738 C C . ASN A 1 208 ? -11.843 -7.940 23.430 1.00 93.44 208 ASN A C 1
ATOM 1740 O O . ASN A 1 208 ? -11.167 -7.808 24.449 1.00 93.44 208 ASN A O 1
ATOM 1744 N N . LEU A 1 209 ? -11.400 -8.576 22.343 1.00 93.12 209 LEU A N 1
ATOM 1745 C CA . LEU A 1 209 ? -10.055 -9.138 22.242 1.00 93.12 209 LEU A CA 1
ATOM 1746 C C . LEU A 1 209 ? -8.980 -8.044 22.307 1.00 93.12 209 LEU A C 1
ATOM 1748 O O . LEU A 1 209 ? -8.036 -8.174 23.080 1.00 93.12 209 LEU A O 1
ATOM 1752 N N . ALA A 1 210 ? -9.151 -6.937 21.580 1.00 91.12 210 ALA A N 1
ATOM 1753 C CA . ALA A 1 210 ? -8.237 -5.796 21.662 1.00 91.12 210 ALA A CA 1
ATOM 1754 C C . ALA A 1 210 ? -8.189 -5.194 23.077 1.00 91.12 210 ALA A C 1
ATOM 1756 O O . ALA A 1 210 ? -7.110 -4.914 23.594 1.00 91.12 210 ALA A O 1
ATOM 1757 N N . ALA A 1 211 ? -9.341 -5.069 23.744 1.00 91.75 211 ALA A N 1
ATOM 1758 C CA . ALA A 1 211 ? -9.408 -4.579 25.120 1.00 91.75 211 ALA A CA 1
ATOM 1759 C C . ALA A 1 211 ? -8.702 -5.510 26.118 1.00 91.75 211 ALA A C 1
ATOM 1761 O O . ALA A 1 211 ? -8.094 -5.029 27.070 1.00 91.75 211 ALA A O 1
ATOM 1762 N N . LYS A 1 212 ? -8.774 -6.831 25.912 1.00 92.25 212 LYS A N 1
ATOM 1763 C CA . LYS A 1 212 ? -8.038 -7.809 26.724 1.00 92.25 212 LYS A CA 1
ATOM 1764 C C . LYS A 1 212 ? -6.526 -7.657 26.528 1.00 92.25 212 LYS A C 1
ATOM 1766 O O . LYS A 1 212 ? -5.815 -7.499 27.513 1.00 92.25 212 LYS A O 1
ATOM 1771 N N . LEU A 1 213 ? -6.066 -7.606 25.277 1.00 90.12 213 LEU A N 1
ATOM 1772 C CA . LEU A 1 213 ? -4.647 -7.423 24.947 1.00 90.12 213 LEU A CA 1
ATOM 1773 C C . LEU A 1 213 ? -4.078 -6.118 25.526 1.00 90.12 213 LEU A C 1
ATOM 1775 O O . LEU A 1 213 ? -2.961 -6.101 26.027 1.00 90.12 213 LEU A O 1
ATOM 1779 N N . LEU A 1 214 ? -4.853 -5.031 25.501 1.00 87.69 214 LEU A N 1
ATOM 1780 C CA . LEU A 1 214 ? -4.427 -3.744 26.056 1.00 87.69 214 LEU A CA 1
ATOM 1781 C C . LEU A 1 214 ? -4.259 -3.794 27.584 1.00 87.69 214 LEU A C 1
ATOM 1783 O O . LEU A 1 214 ? -3.317 -3.211 28.119 1.00 87.69 214 LEU A O 1
ATOM 1787 N N . LYS A 1 215 ? -5.128 -4.532 28.288 1.00 86.25 215 LYS A N 1
ATOM 1788 C CA . LYS A 1 215 ? -4.990 -4.767 29.734 1.00 86.25 215 LYS A CA 1
ATOM 1789 C C . LYS A 1 215 ? -3.749 -5.593 30.064 1.00 86.25 215 LYS A C 1
ATOM 1791 O O . LYS A 1 215 ? -3.058 -5.272 31.019 1.00 86.25 215 LYS A O 1
ATOM 1796 N N . GLU A 1 216 ? -3.453 -6.617 29.267 1.00 85.81 216 GLU A N 1
ATOM 1797 C CA . GLU A 1 216 ? -2.269 -7.474 29.446 1.00 85.81 216 GLU A CA 1
ATOM 1798 C C . GLU A 1 216 ? -0.951 -6.726 29.185 1.00 85.81 216 GLU A C 1
ATOM 1800 O O . GLU A 1 216 ? 0.075 -7.059 29.768 1.00 85.81 216 GLU A O 1
ATOM 1805 N N . GLN A 1 217 ? -0.979 -5.691 28.341 1.00 74.25 217 GLN A N 1
ATOM 1806 C CA . GLN A 1 217 ? 0.181 -4.848 28.028 1.00 74.25 217 GLN A CA 1
ATOM 1807 C C . GLN A 1 217 ? 0.380 -3.674 29.001 1.00 74.25 217 GLN A C 1
ATOM 1809 O O . GLN A 1 217 ? 1.413 -3.009 28.940 1.00 74.25 217 GLN A O 1
ATOM 1814 N N . SER A 1 218 ? -0.585 -3.403 29.885 1.00 60.06 218 SER A N 1
ATOM 1815 C CA . SER A 1 218 ? -0.516 -2.312 30.863 1.00 60.06 218 SER A CA 1
ATOM 1816 C C . SER A 1 218 ? 0.042 -2.853 32.190 1.00 60.06 218 SER A C 1
ATOM 1818 O O . SER A 1 218 ? -0.661 -3.606 32.866 1.00 60.06 218 SER A O 1
ATOM 1820 N N . PRO A 1 219 ? 1.281 -2.519 32.606 1.00 52.22 219 PRO A N 1
ATOM 1821 C CA . PRO A 1 219 ? 1.849 -3.023 33.851 1.00 52.22 219 PRO A CA 1
ATOM 1822 C C . PRO A 1 219 ? 1.262 -2.257 35.039 1.00 52.22 219 PRO A C 1
ATOM 1824 O O . PRO A 1 219 ? 1.839 -1.287 35.520 1.00 52.22 219 PRO A O 1
ATOM 1827 N N . SER A 1 220 ? 0.098 -2.683 35.519 1.00 47.53 220 SER A N 1
ATOM 1828 C CA . SER A 1 220 ? -0.448 -2.214 36.794 1.00 47.53 220 SER A CA 1
ATOM 1829 C C . SER A 1 220 ? -1.479 -3.200 37.341 1.00 47.53 220 SER A C 1
ATOM 1831 O O . SER A 1 220 ? -2.673 -2.963 37.226 1.00 47.53 220 SER A O 1
ATOM 1833 N N . PHE A 1 221 ? -1.001 -4.312 37.907 1.00 42.16 221 PHE A N 1
ATOM 1834 C CA . PHE A 1 221 ? -1.614 -5.024 39.042 1.00 42.16 221 PHE A CA 1
ATOM 1835 C C . PHE A 1 221 ? -0.524 -5.870 39.731 1.00 42.16 221 PHE A C 1
ATOM 1837 O O . PHE A 1 221 ? -0.536 -7.094 39.714 1.00 42.16 221 PHE A O 1
ATOM 1844 N N . MET A 1 222 ? 0.470 -5.183 40.297 1.00 38.78 222 MET A N 1
ATOM 1845 C CA . MET A 1 222 ? 1.379 -5.710 41.324 1.00 38.78 222 MET A CA 1
ATOM 1846 C C . MET A 1 222 ? 1.454 -4.666 42.444 1.00 38.78 222 MET A C 1
ATOM 1848 O O . MET A 1 222 ? 2.473 -4.021 42.646 1.00 38.78 222 MET A O 1
ATOM 1852 N N . CYS A 1 223 ? 0.331 -4.422 43.112 1.00 40.94 223 CYS A N 1
ATOM 1853 C CA . CYS A 1 223 ? 0.293 -3.939 44.488 1.00 40.94 223 CYS A CA 1
ATOM 1854 C C . CYS A 1 223 ? -1.108 -4.220 45.041 1.00 40.94 223 CYS A C 1
ATOM 1856 O O . CYS A 1 223 ? -2.071 -4.209 44.281 1.00 40.94 223 CYS A O 1
ATOM 1858 N N . GLU A 1 224 ? -1.192 -4.470 46.343 1.00 39.06 224 GLU A N 1
ATOM 1859 C CA . GLU A 1 224 ? -2.409 -4.752 47.120 1.00 39.06 224 GLU A CA 1
ATOM 1860 C C . GLU A 1 224 ? -2.926 -6.195 47.085 1.00 39.06 224 GLU A C 1
ATOM 1862 O O . GLU A 1 224 ? -4.066 -6.483 46.732 1.00 39.06 224 GLU A O 1
ATOM 1867 N N . LYS A 1 225 ? -2.090 -7.121 47.563 1.00 40.94 225 LYS A N 1
ATOM 1868 C CA . LYS A 1 225 ? -2.550 -8.216 48.433 1.00 40.94 225 LYS A CA 1
ATOM 1869 C C . LYS A 1 225 ? -1.365 -8.818 49.181 1.00 40.94 225 LYS A C 1
ATOM 1871 O O . LYS A 1 225 ? -0.839 -9.831 48.756 1.00 40.94 225 LYS A O 1
ATOM 1876 N N . THR A 1 226 ? -0.954 -8.139 50.251 1.00 41.28 226 THR A N 1
ATOM 1877 C CA . THR A 1 226 ? -0.484 -8.687 51.543 1.00 41.28 226 THR A CA 1
ATOM 1878 C C . THR A 1 226 ? 0.315 -7.602 52.248 1.00 41.28 226 THR A C 1
ATOM 1880 O O . THR A 1 226 ? 1.479 -7.402 51.921 1.00 41.28 226 THR A O 1
ATOM 1883 N N . CYS A 1 227 ? -0.338 -6.877 53.155 1.00 39.03 227 CYS A N 1
ATOM 1884 C CA . CYS A 1 227 ? 0.185 -6.451 54.460 1.00 39.03 227 CYS A CA 1
ATOM 1885 C C . CYS A 1 227 ? -0.740 -5.378 55.037 1.00 39.03 227 CYS A C 1
ATOM 1887 O O . CYS A 1 227 ? -0.397 -4.210 55.087 1.00 39.03 227 CYS A O 1
ATOM 1889 N N . GLU A 1 228 ? -1.932 -5.801 55.440 1.00 35.53 228 GLU A N 1
ATOM 1890 C CA . GLU A 1 228 ? -2.719 -5.216 56.527 1.00 35.53 228 GLU A CA 1
ATOM 1891 C C . GLU A 1 228 ? -3.766 -6.295 56.828 1.00 35.53 228 GLU A C 1
ATOM 1893 O O . GLU A 1 228 ? -4.562 -6.666 55.973 1.00 35.53 228 GLU A O 1
ATOM 1898 N N . ILE A 1 229 ? -3.670 -7.009 57.945 1.00 33.28 229 ILE A N 1
ATOM 1899 C CA . ILE A 1 229 ? -4.140 -6.551 59.249 1.00 33.28 229 ILE A CA 1
ATOM 1900 C C . ILE A 1 229 ? -3.464 -7.414 60.331 1.00 33.28 229 ILE A C 1
ATOM 1902 O O . ILE A 1 229 ? -3.627 -8.629 60.297 1.00 33.28 229 ILE A O 1
ATOM 1906 N N . ARG A 1 230 ? -2.772 -6.722 61.258 1.00 30.08 230 ARG A N 1
ATOM 1907 C CA . ARG A 1 230 ? -2.826 -6.841 62.738 1.00 30.08 230 ARG A CA 1
ATOM 1908 C C . ARG A 1 230 ? -2.487 -8.211 63.361 1.00 30.08 230 ARG A C 1
ATOM 1910 O O . ARG A 1 230 ? -2.936 -9.239 62.888 1.00 30.08 230 ARG A O 1
ATOM 1917 N N . LEU A 1 231 ? -1.793 -8.319 64.487 1.00 36.66 231 LEU A N 1
ATOM 1918 C CA . LEU A 1 231 ? -1.498 -7.431 65.615 1.00 36.66 231 LEU A CA 1
ATOM 1919 C C . LEU A 1 231 ? -0.382 -8.123 66.415 1.00 36.66 231 LEU A C 1
ATOM 1921 O O . LEU A 1 231 ? -0.351 -9.375 66.373 1.00 36.66 231 LEU A O 1
#